Protein AF-A0A4V3XDA0-F1 (afdb_monomer_lite)

pLDDT: mean 72.18, std 19.45, range [44.44, 97.81]

Structure (mmCIF, N/CA/C/O backbone):
data_AF-A0A4V3XDA0-F1
#
_entry.id   AF-A0A4V3XDA0-F1
#
loop_
_atom_site.group_PDB
_atom_site.id
_atom_site.type_symbol
_atom_site.label_atom_id
_atom_site.label_alt_id
_atom_site.label_comp_id
_atom_site.label_asym_id
_atom_site.label_entity_id
_atom_site.label_seq_id
_atom_site.pdbx_PDB_ins_code
_atom_site.Cartn_x
_atom_site.Cartn_y
_atom_site.Cartn_z
_atom_site.occupancy
_atom_site.B_iso_or_equiv
_atom_site.auth_seq_id
_atom_site.auth_comp_id
_atom_site.auth_asym_id
_atom_site.auth_atom_id
_atom_site.pdbx_PDB_model_num
ATOM 1 N N . MET A 1 1 ? -41.843 -2.361 42.677 1.00 50.34 1 MET A N 1
ATOM 2 C CA . MET A 1 1 ? -40.698 -2.152 43.586 1.00 50.34 1 MET A CA 1
ATOM 3 C C . MET A 1 1 ? -39.629 -1.444 42.786 1.00 50.34 1 MET A C 1
ATOM 5 O O . MET A 1 1 ? -39.049 -2.044 41.894 1.00 50.34 1 MET A O 1
ATOM 9 N N . SER A 1 2 ? -39.501 -0.143 43.020 1.00 52.47 2 SER A N 1
ATOM 10 C CA . SER A 1 2 ? -38.583 0.751 42.320 1.00 52.47 2 SER A CA 1
ATOM 11 C C . SER A 1 2 ? -37.273 0.811 43.092 1.00 52.47 2 SER A C 1
ATOM 13 O O . SER A 1 2 ? -37.300 1.044 44.298 1.00 52.47 2 SER A O 1
ATOM 15 N N . ILE A 1 3 ? -36.147 0.637 42.408 1.00 50.94 3 ILE A N 1
ATOM 16 C CA . ILE A 1 3 ? -34.831 0.971 42.953 1.00 50.94 3 ILE A CA 1
ATOM 17 C C . ILE A 1 3 ? -34.120 1.804 41.894 1.00 50.94 3 ILE A C 1
ATOM 19 O O . ILE A 1 3 ? -33.643 1.292 40.886 1.00 50.94 3 ILE A O 1
ATOM 23 N N . ALA A 1 4 ? -34.162 3.116 42.102 1.00 58.50 4 ALA A N 1
ATOM 24 C CA . ALA A 1 4 ? -33.298 4.073 41.440 1.00 58.50 4 ALA A CA 1
ATOM 25 C C . ALA A 1 4 ? -31.945 4.051 42.162 1.00 58.50 4 ALA A C 1
ATOM 27 O O . ALA A 1 4 ? -31.918 4.172 43.386 1.00 58.50 4 ALA A O 1
ATOM 28 N N . LEU A 1 5 ? -30.842 3.926 41.423 1.00 62.75 5 LEU A N 1
ATOM 29 C CA . LEU A 1 5 ? -29.515 4.264 41.931 1.00 62.75 5 LEU A CA 1
ATOM 30 C C . LEU A 1 5 ? -28.839 5.198 40.925 1.00 62.75 5 LEU A C 1
ATOM 32 O O . LEU A 1 5 ? -28.224 4.781 39.949 1.00 62.75 5 LEU A O 1
ATOM 36 N N . VAL A 1 6 ? -29.063 6.486 41.168 1.00 62.94 6 VAL A N 1
ATOM 37 C CA . VAL A 1 6 ? -28.277 7.611 40.668 1.00 62.94 6 VAL A CA 1
ATOM 38 C C . VAL A 1 6 ? -27.090 7.777 41.619 1.00 62.94 6 VAL A C 1
ATOM 40 O O . VAL A 1 6 ? -27.285 7.851 42.830 1.00 62.94 6 VAL A O 1
ATOM 43 N N . GLY A 1 7 ? -25.883 7.836 41.068 1.00 57.91 7 GLY A N 1
ATOM 44 C CA . GLY A 1 7 ? -24.641 8.252 41.729 1.00 57.91 7 GLY A CA 1
ATOM 45 C C . GLY A 1 7 ? -23.655 8.582 40.605 1.00 57.91 7 GLY A C 1
ATOM 46 O O . GLY A 1 7 ? -23.290 7.676 39.868 1.00 57.91 7 GLY A O 1
ATOM 47 N N . ASP A 1 8 ? -23.480 9.833 40.179 1.00 54.34 8 ASP A N 1
ATOM 48 C CA . ASP A 1 8 ? -22.837 10.985 40.840 1.00 54.34 8 ASP A CA 1
ATOM 49 C C . ASP A 1 8 ? -21.295 10.888 40.857 1.00 54.34 8 ASP A C 1
ATOM 51 O O . ASP A 1 8 ? -20.733 9.824 41.096 1.00 54.34 8 ASP A O 1
ATOM 55 N N . GLN A 1 9 ? -20.665 12.046 40.617 1.00 51.81 9 GLN A N 1
ATOM 56 C CA . GLN A 1 9 ? -19.232 12.387 40.612 1.00 51.81 9 GLN A CA 1
ATOM 57 C C . GLN A 1 9 ? -18.385 11.855 39.439 1.00 51.81 9 GLN A C 1
ATOM 59 O O . GLN A 1 9 ? -18.132 10.667 39.325 1.00 51.81 9 GLN A O 1
ATOM 64 N N . GLN A 1 10 ? -17.918 12.657 38.465 1.00 59.66 10 GLN A N 1
ATOM 65 C CA . GLN A 1 10 ? -17.206 13.958 38.508 1.00 59.66 10 GLN A CA 1
ATOM 66 C C . GLN A 1 10 ? -16.012 14.014 39.479 1.00 59.66 10 GLN A C 1
ATOM 68 O O . GLN A 1 10 ? -16.176 14.436 40.619 1.00 59.66 10 GLN A O 1
ATOM 73 N N . ARG A 1 11 ? -14.815 13.661 38.977 1.00 55.94 11 ARG A N 1
ATOM 74 C CA . ARG A 1 11 ? -13.438 14.043 39.400 1.00 55.94 11 ARG A CA 1
ATOM 75 C C . ARG A 1 11 ? -12.486 13.070 38.674 1.00 55.94 11 ARG A C 1
ATOM 77 O O . ARG A 1 11 ? -12.803 11.894 38.657 1.00 55.94 11 ARG A O 1
ATOM 84 N N . GLU A 1 12 ? -11.395 13.380 37.980 1.00 57.53 12 GLU A N 1
ATOM 85 C CA . GLU A 1 12 ? -10.388 14.453 37.924 1.00 57.53 12 GLU A CA 1
ATOM 86 C C . GLU A 1 12 ? -9.881 14.478 36.458 1.00 57.53 12 GLU A C 1
ATOM 88 O O . GLU A 1 12 ? -9.819 13.437 35.813 1.00 57.53 12 GLU A O 1
ATOM 93 N N . LYS A 1 13 ? -9.764 15.606 35.753 1.00 56.44 13 LYS A N 1
ATOM 94 C CA . LYS A 1 13 ? -8.719 16.639 35.834 1.00 56.44 13 LYS A CA 1
ATOM 95 C C . LYS A 1 13 ? -7.271 16.122 35.725 1.00 56.44 13 LYS A C 1
ATOM 97 O O . LYS A 1 13 ? -6.720 15.607 36.683 1.00 56.44 13 LYS A O 1
ATOM 102 N N . GLU A 1 14 ? -6.689 16.481 34.577 1.00 56.56 14 GLU A N 1
ATOM 103 C CA . GLU A 1 14 ? -5.364 17.106 34.412 1.00 56.56 14 GLU A CA 1
ATOM 104 C C . GLU A 1 14 ? -4.113 16.225 34.205 1.00 56.56 14 GLU A C 1
ATOM 106 O O . GLU A 1 14 ? -3.865 15.246 34.896 1.00 56.56 14 GLU A O 1
ATOM 111 N N . ALA A 1 15 ? -3.304 16.720 33.253 1.00 57.09 15 ALA A N 1
ATOM 112 C CA . ALA A 1 15 ? -1.877 16.502 33.004 1.00 57.09 15 ALA A CA 1
ATOM 113 C C . ALA A 1 15 ? -1.431 15.210 32.290 1.00 57.09 15 ALA A C 1
ATOM 115 O O . ALA A 1 15 ? -1.131 14.198 32.914 1.00 57.09 15 ALA A O 1
ATOM 116 N N . ASN A 1 16 ? -1.225 15.309 30.971 1.00 56.56 16 ASN A N 1
ATOM 117 C CA . ASN A 1 16 ? -0.123 14.592 30.321 1.00 56.56 16 ASN A CA 1
ATOM 118 C C . ASN A 1 16 ? 0.429 15.406 29.137 1.00 56.56 16 ASN A C 1
ATOM 120 O O . ASN A 1 16 ? 0.258 15.051 27.973 1.00 56.56 16 ASN A O 1
ATOM 124 N N . GLU A 1 17 ? 1.037 16.548 29.462 1.00 49.47 17 GLU A N 1
ATOM 125 C CA . GLU A 1 17 ? 1.911 17.306 28.563 1.00 49.47 17 GLU A CA 1
ATOM 126 C C . GLU A 1 17 ? 3.314 16.699 28.688 1.00 49.47 17 GLU A C 1
ATOM 128 O O . GLU A 1 17 ? 4.065 16.992 29.617 1.00 49.47 17 GLU A O 1
ATOM 133 N N . GLY A 1 18 ? 3.610 15.746 27.805 1.00 47.97 18 GLY A N 1
ATOM 134 C CA . GLY A 1 18 ? 4.906 15.091 27.693 1.00 47.97 18 GLY A CA 1
ATOM 135 C C . GLY A 1 18 ? 5.696 15.691 26.540 1.00 47.97 18 GLY A C 1
ATOM 136 O O . GLY A 1 18 ? 5.353 15.484 25.379 1.00 47.97 18 GLY A O 1
ATOM 137 N N . GLN A 1 19 ? 6.736 16.430 26.909 1.00 49.75 19 GLN A N 1
ATOM 138 C CA . GLN A 1 19 ? 7.836 16.916 26.085 1.00 49.75 19 GLN A CA 1
ATOM 139 C C . GLN A 1 19 ? 8.356 15.856 25.101 1.00 49.75 19 GLN A C 1
ATOM 141 O O . GLN A 1 19 ? 8.595 14.715 25.490 1.00 49.75 19 GLN A O 1
ATOM 146 N N . ASN A 1 20 ? 8.604 16.266 23.858 1.00 53.09 20 ASN A N 1
ATOM 147 C CA . ASN A 1 20 ? 9.758 15.801 23.089 1.00 53.09 20 ASN A CA 1
ATOM 148 C C . ASN A 1 20 ? 10.051 16.823 21.987 1.00 53.09 20 ASN A C 1
ATOM 150 O O . ASN A 1 20 ? 9.488 16.798 20.894 1.00 53.09 20 ASN A O 1
ATOM 154 N N . GLU A 1 21 ? 10.892 17.772 22.373 1.00 56.81 21 GLU A N 1
ATOM 155 C CA . GLU A 1 21 ? 11.749 18.549 21.489 1.00 56.81 21 GLU A CA 1
ATOM 156 C C . GLU A 1 21 ? 12.830 17.606 20.923 1.00 56.81 21 GLU A C 1
ATOM 158 O O . GLU A 1 21 ? 13.062 16.542 21.498 1.00 56.81 21 GLU A O 1
ATOM 163 N N . ASP A 1 22 ? 13.499 18.032 19.850 1.00 56.53 22 ASP A N 1
ATOM 164 C CA . ASP A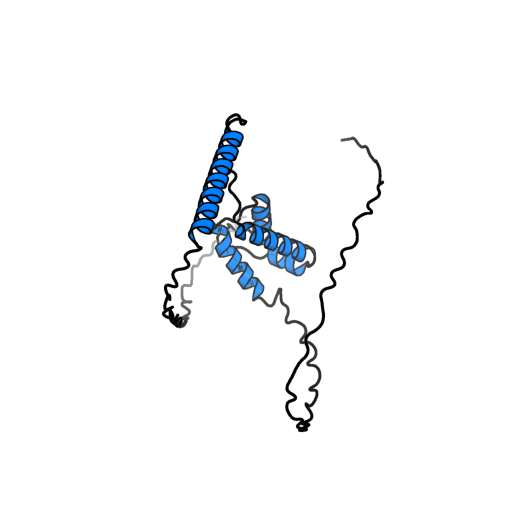 1 22 ? 14.680 17.413 19.220 1.00 56.53 22 ASP A CA 1
ATOM 165 C C . ASP A 1 22 ? 14.413 16.595 17.940 1.00 56.53 22 ASP A C 1
ATOM 167 O O . ASP A 1 22 ? 14.219 15.378 17.937 1.00 56.53 22 ASP A O 1
ATOM 171 N N . ALA A 1 23 ? 14.438 17.304 16.811 1.00 55.84 23 ALA A N 1
ATOM 172 C CA . ALA A 1 23 ? 14.861 16.746 15.535 1.00 55.84 23 ALA A CA 1
ATOM 173 C C . ALA A 1 23 ? 15.665 17.828 14.805 1.00 55.84 23 ALA A C 1
ATOM 175 O O . ALA A 1 23 ? 15.099 18.778 14.266 1.00 55.84 23 ALA A O 1
ATOM 176 N N . GLU A 1 24 ? 16.989 17.694 14.873 1.00 53.75 24 GLU A N 1
ATOM 177 C CA . GLU A 1 24 ? 17.951 18.460 14.089 1.00 53.75 24 GLU A CA 1
ATOM 178 C C . GLU A 1 24 ? 17.643 18.362 12.587 1.00 53.75 24 GLU A C 1
ATOM 180 O O . GLU A 1 24 ? 17.640 17.275 12.005 1.00 53.75 24 GLU A O 1
ATOM 185 N N . GLU A 1 25 ? 17.412 19.510 11.951 1.00 53.59 25 GLU A N 1
ATOM 186 C CA . GLU A 1 25 ? 17.468 19.657 10.498 1.00 53.59 25 GLU A CA 1
ATOM 187 C C . GLU A 1 25 ? 18.938 19.829 10.088 1.00 53.59 25 GLU A C 1
ATOM 189 O O . GLU A 1 25 ? 19.520 20.904 10.228 1.00 53.59 25 GLU A O 1
ATOM 194 N N . GLY A 1 26 ? 19.550 18.738 9.623 1.00 51.59 26 GLY A N 1
ATOM 195 C CA . GLY A 1 26 ? 20.818 18.765 8.901 1.00 51.59 26 GLY A CA 1
ATOM 196 C C . GLY A 1 26 ? 20.576 19.140 7.440 1.00 51.59 26 GLY A C 1
ATOM 197 O O . GLY A 1 26 ? 20.108 18.309 6.664 1.00 51.59 26 GLY A O 1
ATOM 198 N N . ASP A 1 27 ? 20.875 20.390 7.099 1.00 49.66 27 ASP A N 1
ATOM 199 C CA . ASP A 1 27 ? 20.930 20.926 5.737 1.00 49.66 27 ASP A CA 1
ATOM 200 C C . ASP A 1 27 ? 22.379 20.790 5.235 1.00 49.66 27 ASP A C 1
ATOM 202 O O . ASP A 1 27 ? 23.262 21.538 5.655 1.00 49.66 27 ASP A O 1
ATOM 206 N N . ASP A 1 28 ? 22.649 19.771 4.418 1.00 53.41 28 ASP A N 1
ATOM 207 C CA . ASP A 1 28 ? 23.902 19.640 3.666 1.00 53.41 28 ASP A CA 1
ATOM 208 C C . ASP A 1 28 ? 23.611 18.914 2.350 1.00 53.41 28 ASP A C 1
ATOM 210 O O . ASP A 1 28 ? 23.597 17.685 2.286 1.00 53.41 28 ASP A O 1
ATOM 214 N N . ASP A 1 29 ? 23.317 19.688 1.306 1.00 58.12 29 ASP A N 1
ATOM 215 C CA . ASP A 1 29 ? 23.449 19.216 -0.071 1.00 58.12 29 ASP A CA 1
ATOM 216 C C . ASP A 1 29 ? 24.054 20.341 -0.924 1.00 58.12 29 ASP A C 1
ATOM 218 O O . ASP A 1 29 ? 23.385 21.145 -1.580 1.00 58.12 29 ASP A O 1
ATOM 222 N N . SER A 1 30 ? 25.380 20.447 -0.807 1.00 55.38 30 SER A N 1
ATOM 223 C CA . SER A 1 30 ? 26.236 21.226 -1.698 1.00 55.38 30 SER A CA 1
ATOM 224 C C . SER A 1 30 ? 26.375 20.507 -3.042 1.00 55.38 30 SER A C 1
ATOM 226 O O . SER A 1 30 ? 27.261 19.669 -3.198 1.00 55.38 30 SER A O 1
ATOM 228 N N . GLU A 1 31 ? 25.568 20.868 -4.042 1.00 53.34 31 GLU A N 1
ATOM 229 C CA . GLU A 1 31 ? 25.839 20.471 -5.431 1.00 53.34 31 GLU A CA 1
ATOM 230 C C . GLU A 1 31 ? 26.624 21.561 -6.181 1.00 53.34 31 GLU A C 1
ATOM 232 O O . GLU A 1 31 ? 26.110 22.572 -6.669 1.00 53.34 31 GLU A O 1
ATOM 237 N N . GLU A 1 32 ? 27.930 21.309 -6.223 1.00 46.38 32 GLU A N 1
ATOM 238 C CA . GLU A 1 32 ? 28.970 21.901 -7.056 1.00 46.38 32 GLU A CA 1
ATOM 239 C C . GLU A 1 32 ? 28.630 21.719 -8.547 1.00 46.38 32 GLU A C 1
ATOM 241 O O . GLU A 1 32 ? 28.871 20.671 -9.143 1.00 46.38 32 GLU A O 1
ATOM 246 N N . ASN A 1 33 ? 28.051 22.748 -9.173 1.00 50.34 33 ASN A N 1
ATOM 247 C CA . ASN A 1 33 ? 27.866 22.766 -10.623 1.00 50.34 33 ASN A CA 1
ATOM 248 C C . ASN A 1 33 ? 29.187 23.132 -11.305 1.00 50.34 33 ASN A C 1
ATOM 250 O O . ASN A 1 33 ? 29.562 24.303 -11.389 1.00 50.34 33 ASN A O 1
ATOM 254 N N . GLY A 1 34 ? 29.881 22.090 -11.766 1.00 47.44 34 GLY A N 1
ATOM 255 C CA . GLY A 1 34 ? 31.054 22.169 -12.621 1.00 47.44 34 GLY A CA 1
ATOM 256 C C . GLY A 1 34 ? 30.744 22.865 -13.946 1.00 47.44 34 GLY A C 1
ATOM 257 O O . GLY A 1 34 ? 29.889 22.438 -14.719 1.00 47.44 34 GLY A O 1
ATOM 258 N N . ASP A 1 35 ? 31.483 23.945 -14.161 1.00 54.47 35 ASP A N 1
ATOM 259 C CA . ASP A 1 35 ? 31.664 24.697 -15.396 1.00 54.47 35 ASP A CA 1
ATOM 260 C C . ASP A 1 35 ? 32.095 23.756 -16.535 1.00 54.47 35 ASP A C 1
ATOM 262 O O . ASP A 1 35 ? 33.202 23.215 -16.526 1.00 54.47 35 ASP A O 1
ATOM 266 N N . SER A 1 36 ? 31.192 23.499 -17.484 1.00 52.84 36 SER A N 1
ATOM 267 C CA . SER A 1 36 ? 31.488 22.703 -18.676 1.00 52.84 36 SER A CA 1
ATOM 268 C C . SER A 1 36 ? 31.769 23.653 -19.834 1.00 52.84 36 SER A C 1
ATOM 270 O O . SER A 1 36 ? 30.852 24.141 -20.494 1.00 52.84 36 SER A O 1
ATOM 272 N N . ASP A 1 37 ? 33.058 23.910 -20.033 1.00 50.81 37 ASP A N 1
ATOM 273 C CA . ASP A 1 37 ? 33.658 24.663 -21.134 1.00 50.81 37 ASP A CA 1
ATOM 274 C C . ASP A 1 37 ? 33.237 24.036 -22.480 1.00 50.81 37 ASP A C 1
ATOM 276 O O . ASP A 1 37 ? 33.709 22.965 -22.877 1.00 50.81 37 ASP A O 1
ATOM 280 N N . ASN A 1 38 ? 32.251 24.652 -23.137 1.00 48.25 38 ASN A N 1
ATOM 281 C CA . ASN A 1 38 ? 31.718 24.211 -24.421 1.00 48.25 38 ASN A CA 1
ATOM 282 C C . ASN A 1 38 ? 32.658 24.688 -25.532 1.00 48.25 38 ASN A C 1
ATOM 284 O O . ASN A 1 38 ? 32.580 25.832 -25.978 1.00 48.25 38 ASN A O 1
ATOM 288 N N . SER A 1 39 ? 33.560 23.802 -25.946 1.00 50.53 39 SER A N 1
ATOM 289 C CA . SER A 1 39 ? 34.408 24.001 -27.118 1.00 50.53 39 SER A CA 1
ATOM 290 C C . SER A 1 39 ? 33.541 23.953 -28.379 1.00 50.53 39 SER A C 1
ATOM 292 O O . SER A 1 39 ? 33.018 22.902 -28.738 1.00 50.53 39 SER A O 1
ATOM 294 N N . GLU A 1 40 ? 33.361 25.111 -29.013 1.00 55.38 40 GLU A N 1
ATOM 295 C CA . GLU A 1 40 ? 32.742 25.272 -30.330 1.00 55.38 40 GLU A CA 1
ATOM 296 C C . GLU A 1 40 ? 33.687 24.690 -31.400 1.00 55.38 40 GLU A C 1
ATOM 298 O O . GLU A 1 40 ? 34.577 25.378 -31.899 1.00 55.38 40 GLU A O 1
ATOM 303 N N . GLU A 1 41 ? 33.533 23.402 -31.717 1.00 50.66 41 GLU A N 1
ATOM 304 C CA . GLU A 1 41 ? 34.061 22.817 -32.954 1.00 50.66 41 GLU A CA 1
ATOM 305 C C . GLU A 1 41 ? 32.970 22.940 -34.031 1.00 50.66 41 GLU A C 1
ATOM 307 O O . GLU A 1 41 ? 31.907 22.331 -33.941 1.00 50.66 41 GLU A O 1
ATOM 312 N N . GLU A 1 42 ? 33.210 23.822 -35.007 1.00 54.19 42 GLU A N 1
ATOM 313 C CA . GLU A 1 42 ? 32.388 23.998 -36.208 1.00 54.19 42 GLU A CA 1
ATOM 314 C C . GLU A 1 42 ? 32.470 22.728 -37.074 1.00 54.19 42 GLU A C 1
ATOM 316 O O . GLU A 1 42 ? 33.369 22.588 -37.906 1.00 54.19 42 GLU A O 1
ATOM 321 N N . ASP A 1 43 ? 31.530 21.802 -36.878 1.00 50.16 43 ASP A N 1
ATOM 322 C CA . ASP A 1 43 ? 31.334 20.643 -37.749 1.00 50.16 43 ASP A CA 1
ATOM 323 C C . ASP A 1 43 ? 30.470 21.039 -38.959 1.00 50.16 43 ASP A C 1
ATOM 325 O O . ASP A 1 43 ? 29.239 21.069 -38.924 1.00 50.16 43 ASP A O 1
ATOM 329 N N . GLU A 1 44 ? 31.143 21.307 -40.078 1.00 55.91 44 GLU A N 1
ATOM 330 C CA . GLU A 1 44 ? 30.588 21.652 -41.400 1.00 55.91 44 GLU A CA 1
ATOM 331 C C . GLU A 1 44 ? 29.759 20.512 -42.062 1.00 55.91 44 GLU A C 1
ATOM 333 O O . GLU A 1 44 ? 29.371 20.618 -43.224 1.00 55.91 44 GLU A O 1
ATOM 338 N N . ASP A 1 45 ? 29.451 19.435 -41.322 1.00 55.75 45 ASP A N 1
ATOM 339 C CA . ASP A 1 45 ? 28.652 18.270 -41.742 1.00 55.75 45 ASP A CA 1
ATOM 340 C C . ASP A 1 45 ? 27.294 18.152 -40.987 1.00 55.75 45 ASP A C 1
ATOM 342 O O . ASP A 1 45 ? 26.529 17.201 -41.193 1.00 55.75 45 ASP A O 1
ATOM 346 N N . GLU A 1 46 ? 26.954 19.102 -40.103 1.00 54.94 46 GLU A N 1
ATOM 347 C CA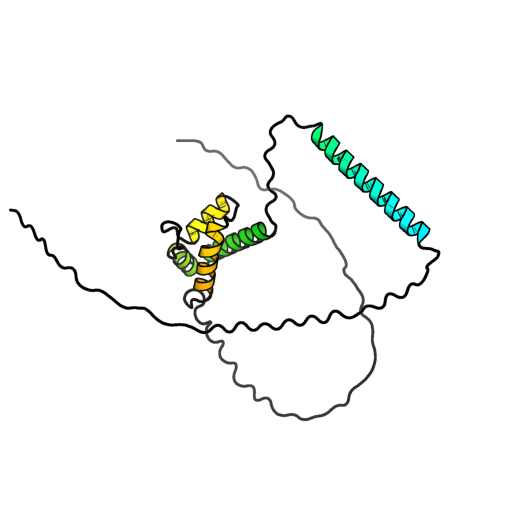 . GLU A 1 46 ? 25.749 19.050 -39.250 1.00 54.94 46 GLU A CA 1
ATOM 348 C C . GLU A 1 46 ? 24.440 19.439 -39.982 1.00 54.94 46 GLU A C 1
ATOM 350 O O . GLU A 1 46 ? 23.346 18.998 -39.602 1.00 54.94 46 GLU A O 1
ATOM 355 N N . ASP A 1 47 ? 24.545 20.168 -41.099 1.00 61.78 47 ASP A N 1
ATOM 356 C CA . ASP A 1 47 ? 23.408 20.651 -41.900 1.00 61.78 47 ASP A CA 1
ATOM 357 C C . ASP A 1 47 ? 22.509 19.512 -42.429 1.00 61.78 47 ASP A C 1
ATOM 359 O O . ASP A 1 47 ? 21.274 19.614 -42.425 1.00 61.78 47 ASP A O 1
ATOM 363 N N . ASP A 1 48 ? 23.101 18.388 -42.846 1.00 67.25 48 ASP A N 1
ATOM 364 C CA . ASP A 1 48 ? 22.346 17.235 -43.353 1.00 67.25 48 ASP A CA 1
ATOM 365 C C . ASP A 1 48 ? 21.603 16.499 -42.226 1.00 67.25 48 ASP A C 1
ATOM 367 O O . ASP A 1 48 ? 20.497 15.978 -42.419 1.00 67.25 48 ASP A O 1
ATOM 371 N N . THR A 1 49 ? 22.170 16.496 -41.020 1.00 74.81 49 THR A N 1
ATOM 372 C CA . THR A 1 49 ? 21.586 15.813 -39.861 1.00 74.81 49 THR A CA 1
ATOM 373 C C . THR A 1 49 ? 20.409 16.610 -39.300 1.00 74.81 49 THR A C 1
ATOM 375 O O . THR A 1 49 ? 19.345 16.041 -39.020 1.00 74.81 49 THR A O 1
ATOM 378 N N . GLU A 1 50 ? 20.533 17.939 -39.223 1.00 76.38 50 GLU A N 1
ATOM 379 C CA . GLU A 1 50 ? 19.442 18.813 -38.786 1.00 76.38 50 GLU A CA 1
ATOM 380 C C . GLU A 1 50 ? 18.260 18.785 -39.773 1.00 76.38 50 GLU A C 1
ATOM 382 O O . GLU A 1 50 ? 17.090 18.723 -39.366 1.00 76.38 50 GLU A O 1
ATOM 387 N N . ALA A 1 51 ? 18.538 18.745 -41.081 1.00 80.19 51 ALA A N 1
ATOM 388 C CA . ALA A 1 51 ? 17.504 18.639 -42.108 1.00 80.19 51 ALA A CA 1
ATOM 389 C C . ALA A 1 51 ? 16.675 17.347 -41.973 1.00 80.19 51 ALA A C 1
ATOM 391 O O . ALA A 1 51 ? 15.445 17.367 -42.128 1.00 80.19 51 ALA A O 1
ATOM 392 N N . ILE A 1 52 ? 17.320 16.225 -41.636 1.00 80.94 52 ILE A N 1
ATOM 393 C CA . ILE A 1 52 ? 16.640 14.947 -41.389 1.00 80.94 52 ILE A CA 1
ATOM 394 C C . ILE A 1 52 ? 15.816 15.012 -40.095 1.00 80.94 52 ILE A C 1
ATOM 396 O O . ILE A 1 52 ? 14.667 14.558 -40.089 1.00 80.94 52 ILE A O 1
ATOM 400 N N . ALA A 1 53 ? 16.343 15.622 -39.029 1.00 88.81 53 ALA A N 1
ATOM 401 C CA . ALA A 1 53 ? 15.639 15.769 -37.755 1.00 88.81 53 ALA A CA 1
ATOM 402 C C . ALA A 1 53 ? 14.356 16.609 -37.888 1.00 88.81 53 ALA A C 1
ATOM 404 O O . ALA A 1 53 ? 13.295 16.191 -37.410 1.00 88.81 53 ALA A O 1
ATOM 405 N N . ARG A 1 54 ? 14.405 17.741 -38.607 1.00 89.00 54 ARG A N 1
ATOM 406 C CA . ARG A 1 54 ? 13.212 18.565 -38.880 1.00 89.00 54 ARG A CA 1
ATOM 407 C C . ARG A 1 54 ? 12.170 17.800 -39.692 1.00 89.00 54 ARG A C 1
ATOM 409 O O . ARG A 1 54 ? 10.994 17.789 -39.334 1.00 89.00 54 ARG A O 1
ATOM 416 N N . ARG A 1 55 ? 12.604 17.084 -40.734 1.00 87.56 55 ARG A N 1
ATOM 417 C CA . ARG A 1 55 ? 11.708 16.295 -41.592 1.00 87.56 55 ARG A CA 1
ATOM 418 C C . ARG A 1 55 ? 11.026 15.154 -40.834 1.00 87.56 55 ARG A C 1
ATOM 420 O O . ARG A 1 55 ? 9.838 14.906 -41.045 1.00 87.56 55 ARG A O 1
ATOM 427 N N . LEU A 1 56 ? 11.754 14.472 -39.948 1.00 93.75 56 LEU A N 1
ATOM 428 C CA . LEU A 1 56 ? 11.196 13.409 -39.111 1.00 93.75 56 LEU A CA 1
ATOM 429 C C . LEU A 1 56 ? 10.223 13.973 -38.062 1.00 93.75 56 LEU A C 1
ATOM 431 O O . LEU A 1 56 ? 9.156 13.396 -37.837 1.00 93.75 56 LEU A O 1
ATOM 435 N N . GLY A 1 57 ? 10.556 15.127 -37.474 1.00 93.38 57 GLY A N 1
ATOM 436 C CA . GLY A 1 57 ? 9.697 15.852 -36.537 1.00 93.38 57 GLY A CA 1
ATOM 437 C C . GLY A 1 57 ? 8.358 16.265 -37.153 1.00 93.38 57 GLY A C 1
ATOM 438 O O . GLY A 1 57 ? 7.306 15.964 -36.585 1.00 93.38 57 GLY A O 1
ATOM 439 N N . ASP A 1 58 ? 8.380 16.870 -38.343 1.00 95.06 58 ASP A N 1
ATOM 440 C CA . ASP A 1 58 ? 7.170 17.274 -39.072 1.00 95.06 58 ASP A CA 1
ATOM 441 C C . ASP A 1 58 ? 6.283 16.073 -39.421 1.00 95.06 58 ASP A C 1
ATOM 443 O O . ASP A 1 58 ? 5.054 16.130 -39.297 1.00 95.06 58 ASP A O 1
ATOM 447 N N . GLN A 1 59 ? 6.898 14.956 -39.819 1.00 93.75 59 GLN A N 1
ATOM 448 C CA . GLN A 1 59 ? 6.173 13.741 -40.170 1.00 93.75 59 GLN A CA 1
ATOM 449 C C . GLN A 1 59 ? 5.465 13.118 -38.959 1.00 93.75 59 GLN A C 1
ATOM 451 O O . GLN A 1 59 ? 4.291 12.760 -39.064 1.00 93.75 59 GLN A O 1
ATOM 456 N N . LEU A 1 60 ? 6.126 13.055 -37.798 1.00 95.94 60 LEU A N 1
ATOM 457 C CA . LEU A 1 60 ? 5.514 12.598 -36.545 1.00 95.94 60 LEU A CA 1
ATOM 458 C C . LEU A 1 60 ? 4.367 13.512 -36.104 1.00 95.94 60 LEU A C 1
ATOM 460 O O . LEU A 1 60 ? 3.302 13.034 -35.706 1.00 95.94 60 LEU A O 1
ATOM 464 N N . TRP A 1 61 ? 4.550 14.829 -36.212 1.00 94.75 61 TRP A N 1
ATOM 465 C CA . TRP A 1 61 ? 3.507 15.793 -35.871 1.00 94.75 61 TRP A CA 1
ATOM 466 C C . TRP A 1 61 ? 2.271 15.649 -36.762 1.00 94.75 61 TRP A C 1
ATOM 468 O O . TRP A 1 61 ? 1.137 15.680 -36.268 1.00 94.75 61 TRP A O 1
ATOM 478 N N . ALA A 1 62 ? 2.473 15.449 -38.065 1.00 95.38 62 ALA A N 1
ATOM 479 C CA . ALA A 1 62 ? 1.392 15.193 -39.006 1.00 95.38 62 ALA A CA 1
ATOM 480 C C . ALA A 1 62 ? 0.646 13.889 -38.681 1.00 95.38 62 ALA A C 1
ATOM 482 O O . ALA A 1 62 ? -0.587 13.864 -38.734 1.00 95.38 62 ALA A O 1
ATOM 483 N N . ASP A 1 63 ? 1.361 12.828 -38.299 1.00 93.94 63 ASP A N 1
ATOM 484 C CA . ASP A 1 63 ? 0.756 11.531 -37.984 1.00 93.94 63 ASP A CA 1
ATOM 485 C C . ASP A 1 63 ? -0.041 11.565 -36.669 1.00 93.94 63 ASP A C 1
ATOM 487 O O . ASP A 1 63 ? -1.147 11.030 -36.602 1.00 93.94 63 ASP A O 1
ATOM 491 N N . ILE A 1 64 ? 0.426 12.303 -35.652 1.00 89.69 64 ILE A N 1
ATOM 492 C CA . ILE A 1 64 ? -0.330 12.544 -34.409 1.00 89.69 64 ILE A CA 1
ATOM 493 C C . ILE A 1 64 ? -1.625 13.313 -34.696 1.00 89.69 64 ILE A C 1
ATOM 495 O O . ILE A 1 64 ? -2.688 12.959 -34.174 1.00 89.69 64 ILE A O 1
ATOM 499 N N . GLN A 1 65 ? -1.565 14.361 -35.526 1.00 90.12 65 GLN A N 1
ATOM 500 C CA . GLN A 1 65 ? -2.761 15.116 -35.907 1.00 90.12 65 GLN A CA 1
ATOM 501 C C . GLN A 1 65 ? -3.731 14.257 -36.723 1.00 90.12 65 GLN A C 1
ATOM 503 O O . GLN A 1 65 ? -4.939 14.299 -36.480 1.00 90.12 65 GLN A O 1
ATOM 508 N N . ARG A 1 66 ? -3.214 13.420 -37.627 1.00 87.62 66 ARG A N 1
ATOM 509 C CA . ARG A 1 66 ? -4.009 12.467 -38.408 1.00 87.62 66 ARG A CA 1
ATOM 510 C C . ARG A 1 66 ? -4.666 11.411 -37.521 1.00 87.62 66 ARG A C 1
ATOM 512 O O . ARG A 1 66 ? -5.862 11.171 -37.667 1.00 87.62 66 ARG A O 1
ATOM 519 N N . ALA A 1 67 ? -3.938 10.829 -36.572 1.00 83.81 67 ALA A N 1
ATOM 520 C CA . ALA A 1 67 ? -4.471 9.856 -35.622 1.00 83.81 67 ALA A CA 1
ATOM 521 C C . ALA A 1 67 ? -5.547 10.479 -34.719 1.00 83.81 67 ALA A C 1
ATOM 523 O O . ALA A 1 67 ? -6.598 9.874 -34.492 1.00 83.81 67 ALA A O 1
ATOM 524 N N . ARG A 1 68 ? -5.344 11.723 -34.263 1.00 80.25 68 ARG A N 1
ATOM 525 C CA . ARG A 1 68 ? -6.354 12.476 -33.501 1.00 80.25 68 ARG A CA 1
ATOM 526 C C . ARG A 1 68 ? -7.605 12.775 -34.323 1.00 80.25 68 ARG A C 1
ATOM 528 O O . ARG A 1 68 ? -8.707 12.542 -33.832 1.00 80.25 68 ARG A O 1
ATOM 535 N N . ALA A 1 69 ? -7.454 13.233 -35.565 1.00 78.31 69 ALA A N 1
ATOM 536 C CA . ALA A 1 69 ? -8.580 13.501 -36.459 1.00 78.31 69 ALA A CA 1
ATOM 537 C C . ALA A 1 69 ? -9.349 12.216 -36.814 1.00 78.31 69 ALA A C 1
ATOM 539 O O . ALA A 1 69 ? -10.579 12.205 -36.792 1.00 78.31 69 ALA A O 1
ATOM 540 N N . SER A 1 70 ? -8.635 11.112 -37.058 1.00 72.50 70 SER A N 1
ATOM 541 C CA . SER A 1 70 ? -9.237 9.801 -37.320 1.00 72.50 70 SER A CA 1
ATOM 542 C C . SER A 1 70 ? -9.964 9.237 -36.096 1.00 72.50 70 SER A C 1
ATOM 544 O O . SER A 1 70 ? -10.985 8.573 -36.248 1.00 72.50 70 SER A O 1
ATOM 546 N N . THR A 1 71 ? -9.475 9.519 -34.885 1.00 63.75 71 THR A N 1
ATOM 547 C CA . THR A 1 71 ? -10.146 9.131 -33.632 1.00 63.75 71 THR A CA 1
ATOM 548 C C . THR A 1 71 ? -11.419 9.954 -33.401 1.00 63.75 71 THR A C 1
ATOM 550 O O . THR A 1 71 ? -12.409 9.428 -32.903 1.00 63.75 71 THR A O 1
ATOM 553 N N . ALA A 1 72 ? -11.431 11.229 -33.807 1.00 59.84 72 ALA A N 1
ATOM 554 C CA . ALA A 1 72 ? -12.575 12.125 -33.632 1.00 59.84 72 ALA A CA 1
ATOM 555 C C . ALA A 1 72 ? -13.737 11.868 -34.616 1.00 59.84 72 ALA A C 1
ATOM 557 O O . ALA A 1 72 ? -14.879 12.189 -34.300 1.00 59.84 72 ALA A O 1
ATOM 558 N N . ALA A 1 73 ? -13.475 11.287 -35.791 1.00 61.34 73 ALA A N 1
ATOM 559 C CA . ALA A 1 73 ? -14.492 11.082 -36.831 1.00 61.34 73 ALA A CA 1
ATOM 560 C C . ALA A 1 73 ? -15.358 9.816 -36.650 1.00 61.34 73 ALA A C 1
ATOM 562 O O . ALA A 1 73 ? -16.351 9.662 -37.359 1.00 61.34 73 ALA A O 1
ATOM 563 N N . SER A 1 74 ? -15.014 8.927 -35.708 1.00 54.47 74 SER A N 1
ATOM 564 C CA . SER A 1 74 ? -15.671 7.619 -35.523 1.00 54.47 74 SER A CA 1
ATOM 565 C C . SER A 1 74 ? -16.383 7.430 -34.176 1.00 54.47 74 SER A C 1
ATOM 567 O O . SER A 1 74 ? -16.709 6.297 -33.826 1.00 54.47 74 SER A O 1
ATOM 569 N N . GLN A 1 75 ? -16.669 8.495 -33.413 1.00 50.19 75 GLN A N 1
ATOM 570 C CA . GLN A 1 75 ? -17.441 8.359 -32.169 1.00 50.19 75 GLN A CA 1
ATOM 571 C C . GLN A 1 75 ? -18.676 9.272 -32.090 1.00 50.19 75 GLN A C 1
ATOM 573 O O . GLN A 1 75 ? -18.543 10.492 -32.199 1.00 50.19 75 GLN A O 1
ATOM 578 N N . PRO A 1 76 ? -19.881 8.712 -31.837 1.00 50.66 76 PRO A N 1
ATOM 579 C CA . PRO A 1 76 ? -20.985 9.482 -31.273 1.00 50.66 76 PRO A CA 1
ATOM 580 C C . PRO A 1 76 ? -20.609 9.988 -29.863 1.00 50.66 76 PRO A C 1
ATOM 582 O O . PRO A 1 76 ? -19.789 9.364 -29.183 1.00 50.66 76 PRO A O 1
ATOM 585 N N . PRO A 1 77 ? -21.167 11.130 -29.417 1.00 59.97 77 PRO A N 1
ATOM 586 C CA . PRO A 1 77 ? -20.774 11.773 -28.167 1.00 59.97 77 PRO A CA 1
ATOM 587 C C . PRO A 1 77 ? -21.161 10.903 -26.966 1.00 59.97 77 PRO A C 1
ATOM 589 O O . PRO A 1 77 ? -22.136 10.160 -27.045 1.00 59.97 77 PRO A O 1
ATOM 592 N N . LEU A 1 78 ? -20.432 11.085 -25.857 1.00 50.97 78 LEU A N 1
ATOM 593 C CA . LEU A 1 78 ? -20.461 10.355 -24.573 1.00 50.97 78 LEU A CA 1
ATOM 594 C C . LEU A 1 78 ? -19.352 9.295 -24.422 1.00 50.97 78 LEU A C 1
ATOM 596 O O . LEU A 1 78 ? -19.632 8.125 -24.178 1.00 50.97 78 LEU A O 1
ATOM 600 N N . ILE A 1 79 ? -18.080 9.706 -24.485 1.00 48.66 79 ILE A N 1
ATOM 601 C CA . ILE A 1 79 ? -16.990 8.908 -23.901 1.00 48.66 79 ILE A CA 1
ATOM 602 C C . ILE A 1 79 ? -16.562 9.489 -22.546 1.00 48.66 79 ILE A C 1
ATOM 604 O O . ILE A 1 79 ? -16.260 10.684 -22.464 1.00 48.66 79 ILE A O 1
ATOM 608 N N . PRO A 1 80 ? -16.538 8.664 -21.482 1.00 52.94 80 PRO A N 1
ATOM 609 C CA . PRO A 1 80 ? -16.054 9.062 -20.171 1.00 52.94 80 PRO A CA 1
ATOM 610 C C . PRO A 1 80 ? -14.570 9.415 -20.266 1.00 52.94 80 PRO A C 1
ATOM 612 O O . PRO A 1 80 ? -13.790 8.733 -20.930 1.00 52.94 80 PRO A O 1
ATOM 615 N N . VAL A 1 81 ? -14.184 10.495 -19.590 1.00 57.19 81 VAL A N 1
ATOM 616 C CA . VAL A 1 81 ? -12.786 10.883 -19.397 1.00 57.19 81 VAL A CA 1
ATOM 617 C C . VAL A 1 81 ? -12.048 9.683 -18.806 1.00 57.19 81 VAL A C 1
ATOM 619 O O . VAL A 1 81 ? -12.222 9.35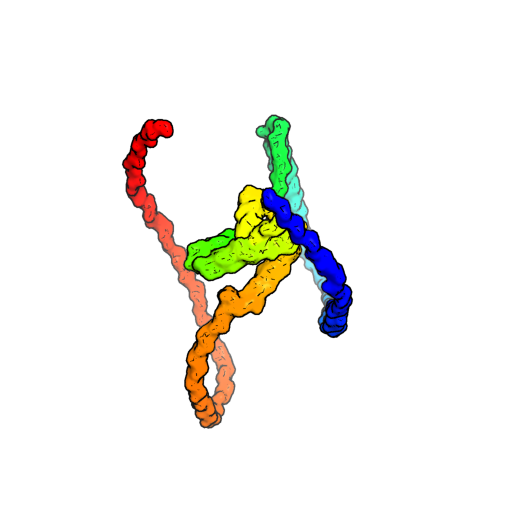9 -17.633 1.00 57.19 81 VAL A O 1
ATOM 622 N N . VAL A 1 82 ? -11.238 9.006 -19.621 1.00 58.31 82 VAL A N 1
ATOM 623 C CA . VAL A 1 82 ? -10.302 7.977 -19.161 1.00 58.31 82 VAL A CA 1
ATOM 624 C C . VAL A 1 82 ? -9.225 8.698 -18.362 1.00 58.31 82 VAL A C 1
ATOM 626 O O . VAL A 1 82 ? -8.218 9.168 -18.894 1.00 58.31 82 VAL A O 1
ATOM 629 N N . VAL A 1 83 ? -9.493 8.865 -17.068 1.00 63.62 83 VAL A N 1
ATOM 630 C CA . VAL A 1 83 ? -8.510 9.320 -16.094 1.00 63.62 83 VAL A CA 1
ATOM 631 C C . VAL A 1 83 ? -7.426 8.254 -16.085 1.00 63.62 83 VAL A C 1
ATOM 633 O O . VAL A 1 83 ? -7.624 7.151 -15.579 1.00 63.62 83 VAL A O 1
ATOM 636 N N . ARG A 1 84 ? -6.296 8.552 -16.729 1.00 67.25 84 ARG A N 1
ATOM 637 C CA . ARG A 1 84 ? -5.133 7.669 -16.711 1.00 67.25 84 ARG A CA 1
ATOM 638 C C . ARG A 1 84 ? -4.697 7.551 -15.259 1.00 67.25 84 ARG A C 1
ATOM 640 O O . ARG A 1 84 ? -4.293 8.549 -14.659 1.00 67.25 84 ARG A O 1
ATOM 647 N N . LYS A 1 85 ? -4.832 6.351 -14.696 1.00 71.00 85 LYS A N 1
ATOM 648 C CA . LYS A 1 85 ? -4.308 6.036 -13.369 1.00 71.00 85 LYS A CA 1
ATOM 649 C C . LYS A 1 85 ? -2.835 6.399 -13.356 1.00 71.00 85 LYS A C 1
ATOM 651 O O . LYS A 1 85 ? -2.107 6.142 -14.318 1.00 71.00 85 LYS A O 1
ATOM 656 N N . SER A 1 86 ? -2.408 7.071 -12.299 1.00 82.06 86 SER A N 1
ATOM 657 C CA . SER A 1 86 ? -0.993 7.391 -12.175 1.00 82.06 86 SER A CA 1
ATOM 658 C C . SER A 1 86 ? -0.219 6.084 -11.981 1.00 82.06 86 SER A C 1
ATOM 660 O O . SER A 1 86 ? -0.650 5.233 -11.211 1.00 82.06 86 SER A O 1
ATOM 662 N N . SER A 1 87 ? 0.924 5.908 -12.647 1.00 85.56 87 SER A N 1
ATOM 663 C CA . SER A 1 87 ? 1.740 4.685 -12.500 1.00 85.56 87 SER A CA 1
ATOM 664 C C . SER A 1 87 ? 2.055 4.361 -11.025 1.00 85.56 87 SER A C 1
ATOM 666 O O . SER A 1 87 ? 2.072 3.203 -10.616 1.00 85.56 87 SER A O 1
ATOM 668 N N . LYS A 1 88 ? 2.201 5.398 -10.189 1.00 88.31 88 LYS A N 1
ATOM 669 C CA . LYS A 1 88 ? 2.393 5.272 -8.735 1.00 88.31 88 LYS A CA 1
ATOM 670 C C . LYS A 1 88 ? 1.183 4.661 -8.017 1.00 88.31 88 LYS A C 1
ATOM 672 O O . LYS A 1 88 ? 1.355 3.897 -7.074 1.00 88.31 88 LYS A O 1
ATOM 677 N N . GLU A 1 89 ? -0.029 5.004 -8.442 1.00 91.81 89 GLU A N 1
ATOM 678 C CA . GLU A 1 89 ? -1.270 4.455 -7.888 1.00 91.81 89 GLU A CA 1
ATOM 679 C C . GLU A 1 89 ? -1.427 2.977 -8.243 1.00 91.81 89 GLU A C 1
ATOM 681 O O . GLU A 1 89 ? -1.775 2.179 -7.379 1.00 91.81 89 GLU A O 1
ATOM 686 N N . GLU A 1 90 ? -1.079 2.592 -9.470 1.00 93.06 90 GLU A N 1
ATOM 687 C CA . GLU A 1 90 ? -1.081 1.188 -9.882 1.00 93.06 90 GLU A CA 1
ATOM 688 C C . GLU A 1 90 ? -0.104 0.347 -9.046 1.00 93.06 90 GLU A C 1
ATOM 690 O O . GLU A 1 90 ? -0.478 -0.710 -8.535 1.00 93.06 90 GLU A O 1
ATOM 695 N N . ALA A 1 91 ? 1.112 0.852 -8.808 1.00 93.69 91 ALA A N 1
ATOM 696 C CA . ALA A 1 91 ? 2.086 0.197 -7.934 1.00 93.69 91 ALA A CA 1
ATOM 697 C C . ALA A 1 91 ? 1.584 0.062 -6.481 1.00 93.69 91 ALA A C 1
ATOM 699 O O . ALA A 1 91 ? 1.798 -0.966 -5.830 1.00 93.69 91 ALA A O 1
ATOM 700 N N . ALA A 1 92 ? 0.878 1.076 -5.969 1.00 94.44 92 ALA A N 1
ATOM 701 C CA . ALA A 1 92 ? 0.276 1.027 -4.639 1.00 94.44 92 ALA A CA 1
ATOM 702 C C . ALA A 1 92 ? -0.835 -0.033 -4.559 1.00 94.44 92 ALA A C 1
ATOM 704 O O . ALA A 1 92 ? -0.842 -0.841 -3.631 1.00 94.44 92 ALA A O 1
ATOM 705 N N . LEU A 1 93 ? -1.728 -0.083 -5.551 1.00 95.94 93 LEU A N 1
ATOM 706 C CA . LEU A 1 93 ? -2.795 -1.085 -5.633 1.00 95.94 93 LEU A CA 1
ATOM 707 C C . LEU A 1 93 ? -2.227 -2.504 -5.752 1.00 95.94 93 LEU A C 1
ATOM 709 O O . LEU A 1 93 ? -2.707 -3.413 -5.075 1.00 95.94 93 LEU A O 1
ATOM 713 N N . ALA A 1 94 ? -1.177 -2.696 -6.554 1.00 96.56 94 ALA A N 1
ATOM 714 C CA . ALA A 1 94 ? -0.468 -3.970 -6.644 1.00 96.56 94 ALA A CA 1
ATOM 715 C C . ALA A 1 94 ? 0.094 -4.395 -5.277 1.00 96.56 94 ALA A C 1
ATOM 717 O O . ALA A 1 94 ? -0.106 -5.530 -4.850 1.00 96.56 94 ALA A O 1
ATOM 718 N N . THR A 1 95 ? 0.709 -3.463 -4.544 1.00 95.62 95 THR A N 1
ATOM 719 C CA . THR A 1 95 ? 1.224 -3.722 -3.191 1.00 95.62 95 THR A CA 1
ATOM 720 C C . THR A 1 95 ? 0.102 -4.116 -2.225 1.00 95.62 95 THR A C 1
ATOM 722 O O . THR A 1 95 ? 0.240 -5.100 -1.502 1.00 95.62 95 THR A O 1
ATOM 725 N N . MET A 1 96 ? -1.036 -3.411 -2.240 1.00 96.31 96 MET A N 1
ATOM 726 C CA . MET A 1 96 ? -2.199 -3.741 -1.399 1.00 96.31 96 MET A CA 1
ATOM 727 C C . MET A 1 96 ? -2.735 -5.152 -1.686 1.00 96.31 96 MET A C 1
ATOM 729 O O . MET A 1 96 ? -3.013 -5.899 -0.747 1.00 96.31 96 MET A O 1
ATOM 733 N N . LYS A 1 97 ? -2.812 -5.556 -2.964 1.00 97.06 97 LYS A N 1
ATOM 734 C CA . LYS A 1 97 ? -3.201 -6.923 -3.364 1.00 97.06 97 LYS A CA 1
ATOM 735 C C . LYS A 1 97 ? -2.231 -7.974 -2.824 1.00 97.06 97 LYS A C 1
ATOM 737 O O . LYS A 1 97 ? -2.670 -9.003 -2.306 1.00 97.06 97 LYS A O 1
ATOM 742 N N . THR A 1 98 ? -0.927 -7.712 -2.895 1.00 97.19 98 THR A N 1
ATOM 743 C CA . THR A 1 98 ? 0.101 -8.601 -2.334 1.00 97.19 98 THR A CA 1
ATOM 744 C C . THR A 1 98 ? -0.048 -8.739 -0.820 1.00 97.19 98 THR A C 1
ATOM 746 O O . THR A 1 98 ? -0.012 -9.855 -0.306 1.00 97.19 98 THR A O 1
ATOM 749 N N . VAL A 1 99 ? -0.285 -7.636 -0.101 1.00 95.31 99 VAL A N 1
ATOM 750 C CA . VAL A 1 99 ? -0.495 -7.670 1.356 1.00 95.31 99 VAL A CA 1
ATOM 751 C C . VAL A 1 99 ? -1.742 -8.477 1.725 1.00 95.31 99 VAL A C 1
ATOM 753 O O . VAL A 1 99 ? -1.670 -9.294 2.639 1.00 95.31 99 VAL A O 1
ATOM 756 N N . LEU A 1 100 ? -2.861 -8.321 1.006 1.00 96.12 100 LEU A N 1
ATOM 757 C CA . LEU A 1 100 ? -4.064 -9.135 1.241 1.00 96.12 100 LEU A CA 1
ATOM 758 C C . LEU A 1 100 ? -3.829 -10.622 0.949 1.00 96.12 100 LEU A C 1
ATOM 760 O O . LEU A 1 100 ? -4.282 -11.475 1.709 1.00 96.12 100 LEU A O 1
ATOM 764 N N . SER A 1 101 ? -3.081 -10.935 -0.110 1.00 97.31 101 SER A N 1
ATOM 765 C CA . SER A 1 101 ? -2.715 -12.318 -0.446 1.00 97.31 101 SER A CA 1
ATOM 766 C C . SER A 1 101 ? -1.855 -12.954 0.653 1.00 97.31 101 SER A C 1
ATOM 768 O O . SER A 1 101 ? -2.063 -14.109 1.026 1.00 97.31 101 SER A O 1
ATOM 770 N N . TYR A 1 102 ? -0.922 -12.185 1.224 1.00 94.56 102 TYR A N 1
ATOM 771 C CA . TYR A 1 102 ? -0.110 -12.629 2.356 1.00 94.56 102 TYR A CA 1
ATOM 772 C C . TYR A 1 102 ? -0.951 -12.803 3.627 1.00 94.56 102 TYR A C 1
ATOM 774 O O . TYR A 1 102 ? -0.844 -13.822 4.303 1.00 94.56 102 TYR A O 1
ATOM 782 N N . ALA A 1 103 ? -1.851 -11.860 3.914 1.00 95.62 103 ALA A N 1
ATOM 783 C CA . ALA A 1 103 ? -2.770 -11.954 5.045 1.00 95.62 103 ALA A CA 1
ATOM 784 C C . ALA A 1 103 ? -3.686 -13.185 4.951 1.00 95.62 103 ALA A C 1
ATOM 786 O O . ALA A 1 103 ? -3.961 -13.813 5.963 1.00 95.62 103 ALA A O 1
ATOM 787 N N . ALA A 1 104 ? -4.116 -13.581 3.751 1.00 96.12 104 ALA A N 1
ATOM 788 C CA . ALA A 1 104 ? -4.889 -14.810 3.562 1.00 96.12 104 ALA A CA 1
ATOM 789 C C . ALA A 1 104 ? -4.090 -16.086 3.897 1.00 96.12 104 ALA A C 1
ATOM 791 O O . ALA A 1 104 ? -4.681 -17.108 4.239 1.00 96.12 104 ALA A O 1
ATOM 792 N N . SER A 1 105 ? -2.758 -16.026 3.806 1.00 96.94 105 SER A N 1
ATOM 793 C CA . SER A 1 105 ? -1.863 -17.148 4.113 1.00 96.94 105 SER A CA 1
ATOM 794 C C . SER A 1 105 ? -1.486 -17.219 5.598 1.00 96.94 105 SER A C 1
ATOM 796 O O . SER A 1 105 ? -1.202 -18.305 6.100 1.00 96.94 105 SER A O 1
ATOM 798 N N . ASP A 1 106 ? -1.490 -16.083 6.302 1.00 95.06 106 ASP A N 1
ATOM 799 C CA . ASP A 1 106 ? -1.121 -15.980 7.716 1.00 95.06 106 ASP A CA 1
ATOM 800 C C . ASP A 1 106 ? -2.292 -15.450 8.576 1.00 95.06 106 ASP A C 1
ATOM 802 O O . ASP A 1 106 ? -2.580 -14.244 8.574 1.00 95.06 106 ASP A O 1
ATOM 806 N N . PRO A 1 107 ? -2.944 -16.320 9.377 1.00 95.06 107 PRO A N 1
ATOM 807 C CA . PRO A 1 107 ? -4.052 -15.932 10.249 1.00 95.06 107 PRO A CA 1
ATOM 808 C C . PRO A 1 107 ? -3.713 -14.816 11.245 1.00 95.06 107 PRO A C 1
ATOM 810 O O . PRO A 1 107 ? -4.595 -14.035 11.612 1.00 95.06 107 PRO A O 1
ATOM 813 N N . LEU A 1 108 ? -2.456 -14.719 11.693 1.00 93.44 108 LEU A N 1
ATOM 814 C CA . LEU A 1 108 ? -2.028 -13.686 12.635 1.00 93.44 108 LEU A CA 1
ATOM 815 C C . LEU A 1 108 ? -2.026 -12.311 11.964 1.00 93.44 108 LEU A C 1
ATOM 817 O O . LEU A 1 108 ? -2.533 -11.338 12.533 1.00 93.44 108 LEU A O 1
ATOM 821 N N . VAL A 1 109 ? -1.505 -12.237 10.737 1.00 95.06 109 VAL A N 1
ATOM 822 C CA . VAL A 1 109 ? -1.525 -11.014 9.925 1.00 95.06 109 VAL A CA 1
ATOM 823 C C . VAL A 1 109 ? -2.969 -10.607 9.652 1.00 95.06 109 VAL A C 1
ATOM 825 O O . VAL A 1 109 ? -3.323 -9.450 9.881 1.00 95.06 109 VAL A O 1
ATOM 828 N N . TYR A 1 110 ? -3.820 -11.556 9.248 1.00 96.75 110 TYR A N 1
ATOM 829 C CA . TYR A 1 110 ? -5.239 -11.299 9.004 1.00 96.75 110 TYR A CA 1
ATOM 830 C C . TYR A 1 110 ? -5.936 -10.706 10.234 1.00 96.75 110 TYR A C 1
ATOM 832 O O . TYR A 1 110 ? -6.521 -9.628 10.148 1.00 96.75 110 TYR A O 1
ATOM 840 N N . SER A 1 111 ? -5.811 -11.363 11.395 1.00 97.25 111 SER A N 1
ATOM 841 C CA . SER A 1 111 ? -6.425 -10.912 12.651 1.00 97.25 111 SER A CA 1
ATOM 842 C C . SER A 1 111 ? -5.910 -9.542 13.096 1.00 97.25 111 SER A C 1
ATOM 844 O O . SER A 1 111 ? -6.655 -8.749 13.677 1.00 97.25 111 SER A O 1
ATOM 846 N N . THR A 1 112 ? -4.630 -9.257 12.849 1.00 96.31 112 THR A N 1
ATOM 847 C CA . THR A 1 112 ? -4.019 -7.968 13.188 1.00 96.31 112 THR A CA 1
ATOM 848 C C . THR A 1 112 ? -4.572 -6.863 12.292 1.00 96.31 112 THR A C 1
ATOM 850 O O . THR A 1 112 ? -5.020 -5.833 12.796 1.00 96.31 112 THR A O 1
ATOM 853 N N . LEU A 1 113 ? -4.616 -7.073 10.973 1.00 96.50 113 LEU A N 1
ATOM 854 C CA . LEU A 1 113 ? -5.146 -6.092 10.020 1.00 96.50 113 LEU A CA 1
ATOM 855 C C . LEU A 1 113 ? -6.653 -5.857 10.198 1.00 96.50 113 LEU A C 1
ATOM 857 O O . LEU A 1 113 ? -7.102 -4.717 10.071 1.00 96.50 113 LEU A O 1
ATOM 861 N N . SER A 1 114 ? -7.420 -6.897 10.540 1.00 97.56 114 SER A N 1
ATOM 862 C CA . SER A 1 114 ? -8.861 -6.791 10.803 1.00 97.56 114 SER A CA 1
ATOM 863 C C . SER A 1 114 ? -9.190 -6.125 12.141 1.00 97.56 114 SER A C 1
ATOM 865 O O . SER A 1 114 ? -10.302 -5.653 12.323 1.00 97.56 114 SER A O 1
ATOM 867 N N . SER A 1 115 ? -8.253 -6.092 13.091 1.00 97.38 115 SER A N 1
ATOM 868 C CA . SER A 1 115 ? -8.455 -5.445 14.399 1.00 97.38 115 SER A CA 1
ATOM 869 C C . SER A 1 115 ? -7.838 -4.046 14.468 1.00 97.38 115 SER A C 1
ATOM 871 O O . SER A 1 115 ? -8.129 -3.279 15.386 1.00 97.38 115 SER A O 1
ATOM 873 N N . THR A 1 116 ? -6.968 -3.696 13.516 1.00 97.25 116 THR A N 1
ATOM 874 C CA . THR A 1 116 ? -6.286 -2.401 13.501 1.00 97.25 116 THR A CA 1
ATOM 875 C C . THR A 1 116 ? -7.172 -1.339 12.863 1.00 97.25 116 THR A C 1
ATOM 877 O O . THR A 1 116 ? -7.512 -1.417 11.683 1.00 97.25 116 THR A O 1
ATOM 880 N N . LEU A 1 117 ? -7.509 -0.316 13.647 1.00 97.81 117 LEU A N 1
ATOM 881 C CA . LEU A 1 117 ? -8.360 0.796 13.230 1.00 97.81 117 LEU A CA 1
ATOM 882 C C . LEU A 1 117 ? -7.547 1.908 12.564 1.00 97.81 117 LEU A C 1
ATOM 884 O O . LEU A 1 117 ? -6.461 2.260 13.033 1.00 97.81 117 LEU A O 1
ATOM 888 N N . VAL A 1 118 ? -8.103 2.508 11.508 1.00 96.94 118 VAL A N 1
ATOM 889 C CA . VAL A 1 118 ? -7.495 3.664 10.835 1.00 96.94 118 VAL A CA 1
ATOM 890 C C . VAL A 1 118 ? -8.064 4.969 11.415 1.00 96.94 118 VAL A C 1
ATOM 892 O O . VAL A 1 118 ? -9.278 5.198 11.341 1.00 96.94 118 VAL A O 1
ATOM 895 N N . PRO A 1 119 ? -7.225 5.861 11.978 1.00 96.44 119 PRO A N 1
ATOM 896 C CA . PRO A 1 119 ? -7.682 7.148 12.497 1.00 96.44 119 PRO A CA 1
ATOM 897 C C . PRO A 1 119 ? -8.376 7.986 11.414 1.00 96.44 119 PRO A C 1
ATOM 899 O O . PRO A 1 119 ? -7.890 8.086 10.291 1.00 96.44 119 PRO A O 1
ATOM 902 N N . GLY A 1 120 ? -9.507 8.607 11.756 1.00 94.19 120 GLY A N 1
ATOM 903 C CA . GLY A 1 120 ? -10.250 9.494 10.849 1.00 94.19 120 GLY A CA 1
ATOM 904 C C . GLY A 1 120 ? -11.276 8.812 9.935 1.00 94.19 120 GLY A C 1
ATOM 905 O O . GLY A 1 120 ? -12.021 9.516 9.261 1.00 94.19 120 GLY A O 1
ATOM 906 N N . PHE A 1 121 ? -11.387 7.476 9.950 1.00 93.81 121 PHE A N 1
ATOM 907 C CA . PHE A 1 121 ? -12.284 6.712 9.061 1.00 93.81 121 PHE A CA 1
ATOM 908 C C . PHE A 1 121 ? -13.449 6.020 9.784 1.00 93.81 121 PHE A C 1
ATOM 910 O O . PHE A 1 121 ? -13.857 4.921 9.417 1.00 93.81 121 PHE A O 1
ATOM 917 N N . GLY A 1 122 ? -13.992 6.645 10.833 1.00 93.12 122 GLY A N 1
ATOM 918 C CA . GLY A 1 122 ? -15.220 6.168 11.488 1.00 93.12 122 GLY A CA 1
ATOM 919 C C . GLY A 1 122 ? -15.120 4.771 12.111 1.00 93.12 122 GLY A C 1
ATOM 920 O O . GLY A 1 122 ? -16.131 4.090 12.224 1.00 93.12 122 GLY A O 1
ATOM 921 N N . GLY A 1 123 ? -13.913 4.335 12.487 1.00 94.88 123 GLY A N 1
ATOM 922 C CA . GLY A 1 123 ? -13.679 2.989 13.017 1.00 94.88 123 GLY A CA 1
ATOM 923 C C . GLY A 1 123 ? -13.509 1.907 11.948 1.00 94.88 123 GLY A C 1
ATOM 924 O O . GLY A 1 123 ? -13.538 0.733 12.291 1.00 94.88 123 GLY A O 1
ATOM 925 N N . SER A 1 124 ? -13.306 2.280 10.681 1.00 97.44 124 SER A N 1
ATOM 926 C CA . SER A 1 124 ? -12.954 1.314 9.636 1.00 97.44 124 SER A CA 1
ATOM 927 C C . SER A 1 124 ? -11.591 0.687 9.925 1.00 97.44 124 SER A C 1
ATOM 929 O O . SER A 1 124 ? -10.636 1.362 10.338 1.00 97.44 124 SER A O 1
ATOM 931 N N . THR A 1 125 ? -11.501 -0.610 9.682 1.00 97.69 125 THR A N 1
ATOM 932 C CA . THR A 1 125 ? -10.270 -1.382 9.850 1.00 97.69 125 THR A CA 1
ATOM 933 C C . THR A 1 125 ? -9.368 -1.241 8.620 1.00 97.69 125 THR A C 1
ATOM 935 O O . THR A 1 125 ? -9.813 -0.840 7.539 1.00 97.69 125 THR A O 1
ATOM 938 N N . VAL A 1 126 ? -8.076 -1.561 8.754 1.00 97.12 126 VAL A N 1
ATOM 939 C CA . VAL A 1 126 ? -7.127 -1.518 7.620 1.00 97.12 126 VAL A CA 1
ATOM 940 C C . VAL A 1 126 ? -7.580 -2.447 6.488 1.00 97.12 126 VAL A C 1
ATOM 942 O O . VAL A 1 126 ? -7.496 -2.078 5.317 1.00 97.12 126 VAL A O 1
ATOM 945 N N . LEU A 1 127 ? -8.097 -3.628 6.836 1.00 97.31 127 LEU A N 1
ATOM 946 C CA . LEU A 1 127 ? -8.529 -4.639 5.872 1.00 97.31 127 LEU A CA 1
ATOM 947 C C . LEU A 1 127 ? -9.771 -4.203 5.073 1.00 97.31 127 LEU A C 1
ATOM 949 O O . LEU A 1 127 ? -9.812 -4.373 3.852 1.00 97.31 127 LEU A O 1
ATOM 953 N N . GLU A 1 128 ? -10.748 -3.576 5.733 1.00 97.44 128 GLU A N 1
ATOM 954 C CA . GLU A 1 128 ? -11.916 -2.981 5.065 1.00 97.44 128 GLU A CA 1
ATOM 955 C C . GLU A 1 128 ? -11.506 -1.833 4.140 1.00 97.44 128 GLU A C 1
ATOM 957 O O . GLU A 1 128 ? -11.989 -1.743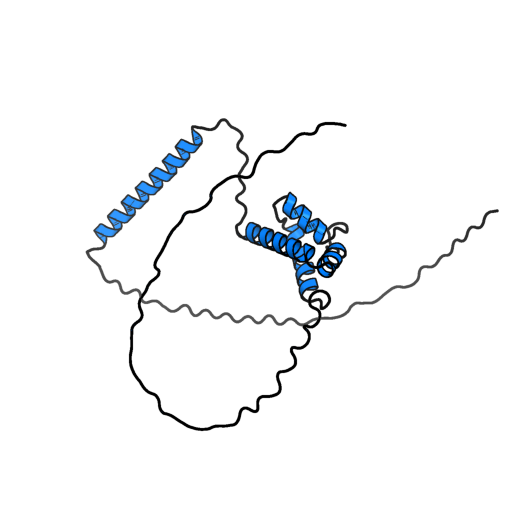 3.012 1.00 97.44 128 GLU A O 1
ATOM 962 N N . MET A 1 129 ? -10.570 -0.983 4.578 1.00 97.19 129 MET A N 1
ATOM 963 C CA . MET A 1 129 ? -10.062 0.118 3.757 1.00 97.19 129 MET A CA 1
ATOM 964 C C . MET A 1 129 ? -9.330 -0.383 2.511 1.00 97.19 129 MET A C 1
ATOM 966 O O . MET A 1 129 ? -9.543 0.163 1.433 1.00 97.19 129 MET A O 1
ATOM 970 N N . PHE A 1 130 ? -8.501 -1.423 2.627 1.00 96.88 130 PHE A N 1
ATOM 971 C CA . PHE A 1 130 ? -7.861 -2.045 1.466 1.00 96.88 130 PHE A CA 1
ATOM 972 C C . PHE A 1 130 ? -8.890 -2.628 0.498 1.00 96.88 130 PHE A C 1
ATOM 974 O O . PHE A 1 130 ? -8.797 -2.370 -0.698 1.00 96.88 130 PHE A O 1
ATOM 981 N N . SER A 1 131 ? -9.887 -3.356 1.007 1.00 96.69 131 SER A N 1
ATOM 982 C CA . SER A 1 131 ? -10.945 -3.946 0.175 1.00 96.69 131 SER A CA 1
ATOM 983 C C . SER A 1 131 ? -11.718 -2.862 -0.580 1.00 96.69 131 SER A C 1
ATOM 985 O O . SER A 1 131 ? -11.824 -2.918 -1.801 1.00 96.69 131 SER A O 1
ATOM 987 N N . LYS A 1 132 ? -12.122 -1.796 0.121 1.00 96.06 132 LYS A N 1
ATOM 988 C CA . LYS A 1 132 ? -12.806 -0.642 -0.473 1.00 96.06 132 LYS A CA 1
ATOM 989 C C . LYS A 1 132 ? -11.963 0.071 -1.534 1.00 96.06 132 LYS A C 1
ATOM 991 O O . LYS A 1 132 ? -12.465 0.399 -2.600 1.00 96.06 132 LYS A O 1
ATOM 996 N N . ILE A 1 133 ? -10.677 0.307 -1.265 1.00 96.25 133 ILE A N 1
ATOM 997 C CA . ILE A 1 133 ? -9.765 0.952 -2.225 1.00 96.25 133 ILE A CA 1
ATOM 998 C C . ILE A 1 133 ? -9.581 0.091 -3.483 1.00 96.25 133 ILE A C 1
ATOM 1000 O O . ILE A 1 133 ? -9.413 0.638 -4.571 1.00 96.25 133 ILE A O 1
ATOM 1004 N N . LEU A 1 134 ? -9.607 -1.238 -3.350 1.00 95.94 134 LEU A N 1
ATOM 1005 C CA . LEU A 1 134 ? -9.507 -2.160 -4.481 1.00 95.94 134 LEU A CA 1
ATOM 1006 C C . LEU A 1 134 ? -10.805 -2.248 -5.288 1.00 95.94 134 LEU A C 1
ATOM 1008 O O . LEU A 1 134 ? -10.726 -2.361 -6.508 1.00 95.94 134 LEU A O 1
ATOM 1012 N N . GLU A 1 135 ? -11.965 -2.166 -4.636 1.00 96.81 135 GLU A N 1
ATOM 1013 C CA . GLU A 1 135 ? -13.272 -2.056 -5.301 1.00 96.81 135 GLU A CA 1
ATOM 1014 C C . GLU A 1 135 ? -13.393 -0.743 -6.085 1.00 96.81 135 GLU A C 1
ATOM 1016 O O . GLU A 1 135 ? -13.817 -0.746 -7.240 1.00 96.81 135 GLU A O 1
ATOM 1021 N N . ASP A 1 136 ? -12.956 0.366 -5.481 1.00 94.75 136 ASP A N 1
ATOM 1022 C CA . ASP A 1 136 ? -12.938 1.692 -6.110 1.00 94.75 136 ASP A CA 1
ATOM 1023 C C . ASP A 1 136 ? -11.789 1.852 -7.128 1.00 94.75 136 ASP A C 1
ATOM 1025 O O . ASP A 1 136 ? -11.778 2.805 -7.913 1.00 94.75 136 ASP A O 1
ATOM 1029 N N . ASP A 1 137 ? -10.806 0.943 -7.097 1.00 94.25 137 ASP A N 1
ATOM 1030 C CA . ASP A 1 137 ? -9.597 0.919 -7.933 1.00 94.25 137 ASP A CA 1
ATOM 1031 C C . ASP A 1 137 ? -8.845 2.269 -7.933 1.00 94.25 137 ASP A C 1
ATOM 1033 O O . ASP A 1 137 ? -8.259 2.701 -8.935 1.00 94.25 137 ASP A O 1
ATOM 1037 N N . ARG A 1 138 ? -8.924 2.975 -6.791 1.00 94.38 138 ARG A N 1
ATOM 1038 C CA . ARG A 1 138 ? -8.423 4.340 -6.616 1.00 94.38 138 ARG A CA 1
ATOM 1039 C C . ARG A 1 138 ? -7.992 4.631 -5.182 1.00 94.38 138 ARG A C 1
ATOM 1041 O O . ARG A 1 138 ? -8.753 4.454 -4.232 1.00 94.38 138 ARG A O 1
ATOM 1048 N N . VAL A 1 139 ? -6.804 5.212 -5.017 1.00 93.75 139 VAL A N 1
ATOM 1049 C CA . VAL A 1 139 ? -6.273 5.603 -3.701 1.00 93.75 139 VAL A CA 1
ATOM 1050 C C . VAL A 1 139 ? -6.582 7.076 -3.424 1.00 93.75 139 VAL A C 1
ATOM 1052 O O . VAL A 1 139 ? -5.986 7.991 -3.998 1.00 93.75 139 VAL A O 1
ATOM 1055 N N . THR A 1 140 ? -7.517 7.348 -2.510 1.00 93.38 140 THR A N 1
ATOM 1056 C CA . THR A 1 140 ? -7.839 8.732 -2.130 1.00 93.38 140 THR A CA 1
ATOM 1057 C C . THR A 1 140 ? -6.736 9.341 -1.258 1.00 93.38 140 THR A C 1
ATOM 1059 O O . THR A 1 140 ? -6.204 8.703 -0.349 1.00 93.38 140 THR A O 1
ATOM 1062 N N . ARG A 1 141 ? -6.404 10.620 -1.489 1.00 93.12 141 ARG A N 1
ATOM 1063 C CA . ARG A 1 141 ? -5.369 11.331 -0.709 1.00 93.12 141 ARG A CA 1
ATOM 1064 C C . ARG A 1 141 ? -5.690 11.404 0.784 1.00 93.12 141 ARG A C 1
ATOM 1066 O O . ARG A 1 141 ? -4.777 11.376 1.600 1.00 93.12 141 ARG A O 1
ATOM 1073 N N . GLN A 1 142 ? -6.977 11.484 1.123 1.00 94.56 142 GLN A N 1
ATOM 1074 C CA . GLN A 1 142 ? -7.430 11.505 2.512 1.00 94.56 142 GLN A CA 1
ATOM 1075 C C . GLN A 1 142 ? -7.141 10.181 3.225 1.00 94.56 142 GLN A C 1
ATOM 1077 O O . GLN A 1 142 ? -6.799 10.200 4.400 1.00 94.56 142 GLN A O 1
ATOM 1082 N N . ALA A 1 143 ? -7.243 9.046 2.522 1.00 94.50 143 ALA A N 1
ATOM 1083 C CA . ALA A 1 143 ? -6.940 7.732 3.083 1.00 94.50 143 ALA A CA 1
ATOM 1084 C C . ALA A 1 143 ? -5.439 7.443 3.122 1.00 94.50 143 ALA A C 1
ATOM 1086 O O . ALA A 1 143 ? -4.957 6.876 4.097 1.00 94.50 143 ALA A O 1
ATOM 1087 N N . ALA A 1 144 ? -4.693 7.862 2.096 1.00 94.25 144 ALA A N 1
ATOM 1088 C CA . ALA A 1 144 ? -3.283 7.513 1.937 1.00 94.25 144 ALA A CA 1
ATOM 1089 C C . ALA A 1 144 ? -2.406 7.897 3.144 1.00 94.25 144 ALA A C 1
ATOM 1091 O O . ALA A 1 144 ? -1.554 7.109 3.546 1.00 94.25 144 ALA A O 1
ATOM 1092 N N . GLY A 1 145 ? -2.618 9.082 3.730 1.00 95.75 145 GLY A N 1
ATOM 1093 C CA . GLY A 1 145 ? -1.818 9.577 4.858 1.00 95.75 145 GLY A CA 1
ATOM 1094 C C . GLY A 1 145 ? -1.996 8.756 6.143 1.00 95.75 145 GLY A C 1
ATOM 1095 O O . GLY A 1 145 ? -1.033 8.160 6.620 1.00 95.75 145 GLY A O 1
ATOM 1096 N N . PRO A 1 146 ? -3.213 8.672 6.708 1.00 96.31 146 PRO A N 1
ATOM 1097 C CA . PRO A 1 146 ? -3.462 7.869 7.905 1.00 96.31 146 PRO A CA 1
ATOM 1098 C C . PRO A 1 146 ? -3.143 6.383 7.703 1.00 96.31 146 PRO A C 1
ATOM 1100 O O . PRO A 1 146 ? -2.598 5.737 8.596 1.00 96.31 146 PRO A O 1
ATOM 1103 N N . LEU A 1 147 ? -3.430 5.843 6.514 1.00 95.62 147 LEU A N 1
ATOM 1104 C CA . LEU A 1 147 ? -3.163 4.445 6.185 1.00 95.62 147 LEU A CA 1
ATOM 1105 C C . LEU A 1 147 ? -1.661 4.143 6.156 1.00 95.62 147 LEU A C 1
ATOM 1107 O O . LEU A 1 147 ? -1.237 3.143 6.731 1.00 95.62 147 LEU A O 1
ATOM 1111 N N . SER A 1 148 ? -0.842 5.013 5.554 1.00 95.62 148 SER A N 1
ATOM 1112 C CA . SER A 1 148 ? 0.613 4.824 5.534 1.00 95.62 148 SER A CA 1
ATOM 1113 C C . SER A 1 148 ? 1.205 4.871 6.942 1.00 95.62 148 SER A C 1
ATOM 1115 O O . SER A 1 148 ? 2.015 4.014 7.285 1.00 95.62 148 SER A O 1
ATOM 1117 N N . GLN A 1 149 ? 0.747 5.793 7.795 1.00 96.44 149 GLN A N 1
ATOM 1118 C CA . GLN A 1 149 ? 1.195 5.873 9.187 1.00 96.44 149 GLN A CA 1
ATOM 1119 C C . GLN A 1 149 ? 0.873 4.599 9.973 1.00 96.44 149 GLN A C 1
ATOM 1121 O O . GLN A 1 149 ? 1.734 4.086 10.690 1.00 96.44 149 GLN A O 1
ATOM 1126 N N . VAL A 1 150 ? -0.344 4.064 9.829 1.00 96.81 150 VAL A N 1
ATOM 1127 C CA . VAL A 1 150 ? -0.743 2.815 10.492 1.00 96.81 150 VAL A CA 1
ATOM 1128 C C . VAL A 1 150 ? 0.091 1.640 9.985 1.00 96.81 150 VAL A C 1
ATOM 1130 O O . VAL A 1 150 ? 0.595 0.869 10.799 1.00 96.81 150 VAL A O 1
ATOM 1133 N N . LEU A 1 151 ? 0.309 1.528 8.672 1.00 94.75 151 LEU A N 1
ATOM 1134 C CA . LEU A 1 151 ? 1.129 0.462 8.088 1.00 94.75 151 LEU A CA 1
ATOM 1135 C C . LEU A 1 151 ? 2.589 0.541 8.539 1.00 94.75 151 LEU A C 1
ATOM 1137 O O . LEU A 1 151 ? 3.160 -0.480 8.903 1.00 94.75 151 LEU A O 1
ATOM 1141 N N . VAL A 1 152 ? 3.181 1.736 8.591 1.00 94.88 152 VAL A N 1
ATOM 1142 C CA . VAL A 1 152 ? 4.543 1.929 9.114 1.00 94.88 152 VAL A CA 1
ATOM 1143 C C . VAL A 1 152 ? 4.605 1.571 10.600 1.00 94.88 152 VAL A C 1
ATOM 1145 O O . VAL A 1 152 ? 5.542 0.909 11.039 1.00 94.88 152 VAL A O 1
ATOM 1148 N N . LYS A 1 153 ? 3.595 1.949 11.392 1.00 94.94 153 LYS A N 1
ATOM 1149 C CA . LYS A 1 153 ? 3.522 1.586 12.814 1.00 94.94 153 LYS A CA 1
ATOM 1150 C C . LYS A 1 153 ? 3.405 0.073 13.013 1.00 94.94 153 LYS A C 1
ATOM 1152 O O . LYS A 1 153 ? 4.076 -0.467 13.888 1.00 94.94 153 LYS A O 1
ATOM 1157 N N . LEU A 1 154 ? 2.602 -0.605 12.194 1.00 94.12 154 LEU A N 1
ATOM 1158 C CA . LEU A 1 154 ? 2.497 -2.064 12.181 1.00 94.12 154 LEU A CA 1
ATOM 1159 C C . LEU A 1 154 ? 3.809 -2.720 11.740 1.00 94.12 154 LEU A C 1
ATOM 1161 O O . LEU A 1 154 ? 4.239 -3.681 12.372 1.00 94.12 154 LEU A O 1
ATOM 1165 N N . ALA A 1 155 ? 4.482 -2.165 10.729 1.00 90.62 155 ALA A N 1
ATOM 1166 C CA . ALA A 1 155 ? 5.784 -2.633 10.258 1.00 90.62 155 ALA A CA 1
ATOM 1167 C C . ALA A 1 155 ? 6.870 -2.556 11.340 1.00 90.62 155 ALA A C 1
ATOM 1169 O O . ALA A 1 155 ? 7.763 -3.393 11.397 1.00 90.62 155 ALA A O 1
ATOM 1170 N N . LYS A 1 156 ? 6.771 -1.564 12.228 1.00 91.56 156 LYS A N 1
ATOM 1171 C CA . LYS A 1 156 ? 7.660 -1.406 13.386 1.00 91.56 156 LYS A CA 1
ATOM 1172 C C . LYS A 1 156 ? 7.230 -2.235 14.598 1.00 91.56 156 LYS A C 1
ATOM 1174 O O . LYS A 1 156 ? 7.963 -2.274 15.581 1.00 91.56 156 LYS A O 1
ATOM 1179 N N . SER A 1 157 ? 6.044 -2.840 14.571 1.00 91.50 157 SER A N 1
ATOM 1180 C CA . SER A 1 157 ? 5.541 -3.627 15.691 1.00 91.50 157 SER A CA 1
ATOM 1181 C C . SER A 1 157 ? 6.090 -5.052 15.637 1.00 91.50 157 SER A C 1
ATOM 1183 O O . SER A 1 157 ? 5.992 -5.738 14.621 1.00 91.50 157 SER A O 1
ATOM 1185 N N . GLU A 1 158 ? 6.610 -5.530 16.765 1.00 84.19 158 GLU A N 1
ATOM 1186 C CA . GLU A 1 158 ? 7.108 -6.907 16.913 1.00 84.19 158 GLU A CA 1
ATOM 1187 C C . GLU A 1 158 ? 5.995 -7.968 16.828 1.00 84.19 158 GLU A C 1
ATOM 1189 O O . GLU A 1 158 ? 6.268 -9.162 16.863 1.00 84.19 158 GLU A O 1
ATOM 1194 N N . ILE A 1 159 ? 4.727 -7.558 16.714 1.00 83.31 159 ILE A N 1
ATOM 1195 C CA . ILE A 1 159 ? 3.585 -8.475 16.607 1.00 83.31 159 ILE A CA 1
ATOM 1196 C C . ILE A 1 159 ? 3.621 -9.206 15.263 1.00 83.31 159 ILE A C 1
ATOM 1198 O O . ILE A 1 159 ? 3.475 -10.423 15.220 1.00 83.31 159 ILE A O 1
ATOM 1202 N N . LEU A 1 160 ? 3.839 -8.461 14.175 1.00 81.25 160 LEU A N 1
ATOM 1203 C CA . LEU A 1 160 ? 3.942 -9.018 12.821 1.00 81.25 160 LEU A CA 1
ATOM 1204 C C . LEU A 1 160 ? 5.356 -9.508 12.507 1.00 81.25 160 LEU A C 1
ATOM 1206 O O . LEU A 1 160 ? 5.543 -10.406 11.692 1.00 81.25 160 LEU A O 1
ATOM 1210 N N . PHE A 1 161 ? 6.346 -8.919 13.172 1.00 78.94 161 PHE A N 1
ATOM 1211 C CA . PHE A 1 161 ? 7.755 -9.240 13.012 1.00 78.94 161 PHE A CA 1
ATOM 1212 C C . PHE A 1 161 ? 8.285 -9.752 14.335 1.00 78.94 161 PHE A C 1
ATOM 1214 O O . PHE A 1 161 ? 9.186 -9.145 14.915 1.00 78.94 161 PHE A O 1
ATOM 1221 N N . SER A 1 162 ? 7.690 -10.850 14.821 1.00 68.06 162 SER A N 1
ATOM 1222 C CA . SER A 1 162 ? 8.203 -11.560 15.994 1.00 68.06 162 SER A CA 1
ATOM 1223 C C . SER A 1 162 ? 9.716 -11.637 15.846 1.00 68.06 162 SER A C 1
ATOM 1225 O O . SER A 1 162 ? 10.150 -11.962 14.733 1.00 68.06 162 SER A O 1
ATOM 1227 N N . PRO A 1 163 ? 10.512 -11.295 16.879 1.00 59.72 163 PRO A N 1
ATOM 1228 C CA . PRO A 1 163 ? 11.958 -11.224 16.749 1.00 59.72 163 PRO A CA 1
ATOM 1229 C C . PRO A 1 163 ? 12.406 -12.520 16.102 1.00 59.72 163 PRO A C 1
ATOM 1231 O O . PRO A 1 163 ? 12.216 -13.590 16.694 1.00 59.72 163 PRO A O 1
ATOM 1234 N N . LEU A 1 164 ? 12.864 -12.417 14.841 1.00 56.75 164 LEU A N 1
ATOM 1235 C CA . LEU A 1 164 ? 13.212 -13.590 14.051 1.00 56.75 164 LEU A CA 1
ATOM 1236 C C . LEU A 1 164 ? 14.083 -14.439 14.962 1.00 56.75 164 LEU A C 1
ATOM 1238 O O . LEU A 1 164 ? 15.000 -13.859 15.562 1.00 56.75 164 LEU A O 1
ATOM 1242 N N . PRO A 1 165 ? 13.768 -15.741 15.134 1.00 59.34 165 PRO A N 1
ATOM 1243 C CA . PRO A 1 165 ? 14.512 -16.599 16.039 1.00 59.34 165 PRO A CA 1
ATOM 1244 C C . PRO A 1 165 ? 15.970 -16.330 15.746 1.00 59.34 165 PRO A C 1
ATOM 1246 O O . PRO A 1 165 ? 16.379 -16.487 14.593 1.00 59.34 165 PRO A O 1
ATOM 1249 N N . THR A 1 166 ? 16.676 -15.765 16.731 1.00 56.34 166 THR A N 1
ATOM 1250 C CA . THR A 1 166 ? 18.023 -15.245 16.530 1.00 56.34 166 THR A CA 1
ATOM 1251 C C . THR A 1 166 ? 18.792 -16.383 15.903 1.00 56.34 166 THR A C 1
ATOM 1253 O O . THR A 1 166 ? 18.998 -17.410 16.552 1.00 56.34 166 THR A O 1
ATOM 1256 N N . LEU A 1 167 ? 19.077 -16.261 14.596 1.00 66.12 167 LEU A N 1
ATOM 1257 C CA . LEU A 1 167 ? 19.721 -17.330 13.845 1.00 66.12 167 LEU A CA 1
ATOM 1258 C C . LEU A 1 167 ? 20.912 -17.730 14.701 1.00 66.12 167 LEU A C 1
ATOM 1260 O O . LEU A 1 167 ? 21.669 -16.822 15.071 1.00 66.12 167 LEU A O 1
ATOM 1264 N N . PRO A 1 168 ? 21.000 -19.007 15.126 1.00 62.31 168 PRO A N 1
ATOM 1265 C CA . PRO A 1 168 ? 21.914 -19.418 16.178 1.00 62.31 168 PRO A CA 1
ATOM 1266 C C . PRO A 1 168 ? 23.266 -18.863 15.790 1.00 62.31 168 PRO A C 1
ATOM 1268 O O . PRO A 1 168 ? 23.762 -19.236 14.726 1.00 62.31 168 PRO A O 1
ATOM 1271 N N . GLN A 1 169 ? 23.761 -17.886 16.569 1.00 62.72 169 GLN A N 1
ATOM 1272 C CA . GLN A 1 169 ? 24.952 -17.120 16.226 1.00 62.72 169 GLN A CA 1
ATOM 1273 C C . GLN A 1 169 ? 26.025 -18.139 15.907 1.00 62.72 169 GLN A C 1
ATOM 1275 O O . GLN A 1 169 ? 26.524 -18.820 16.806 1.00 62.72 169 GLN A O 1
ATOM 1280 N N . LEU A 1 170 ? 26.267 -18.314 14.608 1.00 57.69 170 LEU A N 1
ATOM 1281 C CA . LEU A 1 170 ? 27.076 -19.391 14.090 1.00 57.69 170 LEU A CA 1
ATOM 1282 C C . LEU A 1 170 ? 28.421 -19.203 14.761 1.00 57.69 170 LEU A C 1
ATOM 1284 O O . LEU A 1 170 ? 29.074 -18.174 14.576 1.00 57.69 170 LEU A O 1
ATOM 1288 N N . LEU A 1 171 ? 28.717 -20.154 15.647 1.00 59.94 171 LEU A N 1
ATOM 1289 C CA . LEU A 1 171 ? 29.868 -20.200 16.526 1.00 59.94 171 LEU A CA 1
ATOM 1290 C C . LEU A 1 171 ? 31.042 -19.512 15.852 1.00 59.94 171 LEU A C 1
ATOM 1292 O O . LEU A 1 171 ? 31.488 -19.978 14.804 1.00 59.94 171 LEU A O 1
ATOM 1296 N N . LYS A 1 172 ? 31.480 -18.401 16.459 1.00 60.31 172 LYS A N 1
ATOM 1297 C CA . LYS A 1 172 ? 32.751 -17.709 16.237 1.00 60.31 172 LYS A CA 1
ATOM 1298 C C . LYS A 1 172 ? 33.745 -18.631 15.530 1.00 60.31 172 LYS A C 1
ATOM 1300 O O . LYS A 1 172 ? 34.505 -19.346 16.185 1.00 60.31 172 LYS A O 1
ATOM 1305 N N . ARG A 1 173 ? 33.766 -18.617 14.194 1.00 60.72 173 ARG A N 1
ATOM 1306 C CA . ARG A 1 173 ? 34.909 -19.154 13.471 1.00 60.72 173 ARG A CA 1
ATOM 1307 C C . ARG A 1 173 ? 36.011 -18.150 13.733 1.00 60.72 173 ARG A C 1
ATOM 1309 O O . ARG A 1 173 ? 36.026 -17.061 13.171 1.00 60.72 173 ARG A O 1
ATOM 1316 N N . LYS A 1 174 ? 36.851 -18.512 14.703 1.00 58.72 174 LYS A N 1
ATOM 1317 C CA . LYS A 1 174 ? 38.168 -17.953 14.967 1.00 58.72 174 LYS A CA 1
ATOM 1318 C C . LYS A 1 174 ? 38.822 -17.708 13.610 1.00 58.72 174 LYS A C 1
ATOM 1320 O O . LYS A 1 174 ? 39.201 -18.656 12.929 1.00 58.72 174 LYS A O 1
ATOM 1325 N N . ARG A 1 175 ? 38.831 -16.443 13.185 1.00 58.97 175 ARG A N 1
ATOM 1326 C CA . ARG A 1 175 ? 39.612 -15.969 12.048 1.00 58.97 175 ARG A CA 1
ATOM 1327 C C . ARG A 1 175 ? 41.055 -16.150 12.489 1.00 58.97 175 ARG A C 1
ATOM 1329 O O . ARG A 1 175 ? 41.572 -15.346 13.256 1.00 58.97 175 ARG A O 1
ATOM 1336 N N . GLU A 1 176 ? 41.607 -17.312 12.162 1.00 48.09 176 GLU A N 1
ATOM 1337 C CA . GLU A 1 176 ? 43.023 -17.581 12.321 1.00 48.09 176 GLU A CA 1
ATOM 1338 C C . GLU A 1 176 ? 43.749 -16.587 11.424 1.00 48.09 176 GLU A C 1
ATOM 1340 O O . GLU A 1 176 ? 43.531 -16.526 10.213 1.00 48.09 176 GLU A O 1
ATOM 1345 N N . ASP A 1 177 ? 44.519 -15.743 12.090 1.00 53.41 177 ASP A N 1
ATOM 1346 C CA . ASP A 1 177 ? 45.506 -14.854 11.525 1.00 53.41 177 ASP A CA 1
ATOM 1347 C C . ASP A 1 177 ? 46.470 -15.696 10.678 1.00 53.41 177 ASP A C 1
ATOM 1349 O O . ASP A 1 177 ? 47.237 -16.510 11.197 1.00 53.41 177 ASP A O 1
ATOM 1353 N N . ARG A 1 178 ? 46.358 -15.588 9.353 1.00 50.75 178 ARG A N 1
ATOM 1354 C CA . ARG A 1 178 ? 47.355 -16.123 8.429 1.00 50.75 178 ARG A CA 1
ATOM 1355 C C . ARG A 1 178 ? 47.770 -15.026 7.468 1.00 50.75 178 ARG A C 1
ATOM 1357 O O . ARG A 1 178 ? 47.260 -14.880 6.361 1.00 50.75 178 ARG A O 1
ATOM 1364 N N . GLU A 1 179 ? 48.713 -14.247 7.970 1.00 53.34 179 GLU A N 1
ATOM 1365 C CA . GLU A 1 179 ? 49.672 -13.462 7.217 1.00 53.34 179 GLU A CA 1
ATOM 1366 C C . GLU A 1 179 ? 50.426 -14.383 6.238 1.00 53.34 179 GLU A C 1
ATOM 1368 O O . GLU A 1 179 ? 51.300 -15.153 6.625 1.00 53.34 179 GLU A O 1
ATOM 1373 N N . THR A 1 180 ? 50.073 -14.337 4.955 1.00 47.19 180 THR A N 1
ATOM 1374 C CA . THR A 1 180 ? 50.978 -14.731 3.867 1.00 47.19 180 THR A CA 1
ATOM 1375 C C . THR A 1 180 ? 50.735 -13.804 2.692 1.00 47.19 180 THR A C 1
ATOM 1377 O O . THR A 1 180 ? 49.737 -13.926 1.981 1.00 47.19 180 THR A O 1
ATOM 1380 N N . GLY A 1 181 ? 51.646 -12.848 2.526 1.00 57.72 181 GLY A N 1
ATOM 1381 C CA . GLY A 1 181 ? 51.690 -11.978 1.366 1.00 57.72 181 GLY A CA 1
ATOM 1382 C C . GLY A 1 181 ? 51.930 -12.764 0.080 1.00 57.72 181 GLY A C 1
ATOM 1383 O O . GLY A 1 181 ? 52.795 -13.636 0.016 1.00 57.72 181 GLY A O 1
ATOM 1384 N N . THR A 1 182 ? 51.206 -12.379 -0.965 1.00 51.00 182 THR A N 1
ATOM 1385 C CA . THR A 1 182 ? 51.575 -12.653 -2.355 1.00 51.00 182 THR A CA 1
ATOM 1386 C C . THR A 1 182 ? 51.304 -11.394 -3.191 1.00 51.00 182 THR A C 1
ATOM 1388 O O . THR A 1 182 ? 50.258 -10.771 -3.009 1.00 51.00 182 THR A O 1
ATOM 1391 N N . PRO A 1 183 ? 52.263 -10.970 -4.038 1.00 57.38 183 PRO A N 1
ATOM 1392 C CA . PRO A 1 183 ? 52.311 -9.647 -4.672 1.00 57.38 183 PRO A CA 1
ATOM 1393 C C . PRO A 1 183 ? 51.322 -9.491 -5.844 1.00 57.38 183 PRO A C 1
ATOM 1395 O O . PRO A 1 183 ? 50.811 -10.493 -6.347 1.00 57.38 183 PRO A O 1
ATOM 1398 N N . PRO A 1 184 ? 51.083 -8.250 -6.321 1.00 53.78 184 PRO A N 1
ATOM 1399 C CA . PRO A 1 184 ? 50.069 -7.949 -7.326 1.00 53.78 184 PRO A CA 1
ATOM 1400 C C . PRO A 1 184 ? 50.511 -8.420 -8.714 1.00 53.78 184 PRO A C 1
ATOM 1402 O O . PRO A 1 184 ? 51.564 -8.022 -9.216 1.00 53.78 184 PRO A O 1
ATOM 1405 N N . HIS A 1 185 ? 49.692 -9.243 -9.364 1.00 54.22 185 HIS A N 1
ATOM 1406 C CA . HIS A 1 185 ? 49.851 -9.559 -10.782 1.00 54.22 185 HIS A CA 1
ATOM 1407 C C . HIS A 1 185 ? 48.974 -8.601 -11.582 1.00 54.22 185 HIS A C 1
ATOM 1409 O O . HIS A 1 185 ? 47.747 -8.618 -11.509 1.00 54.22 185 HIS A O 1
ATOM 1415 N N . MET A 1 186 ? 49.643 -7.740 -12.338 1.00 57.81 186 MET A N 1
ATOM 1416 C CA . MET A 1 186 ? 49.049 -6.962 -13.411 1.00 57.81 186 MET A CA 1
ATOM 1417 C C . MET A 1 186 ? 48.615 -7.896 -14.559 1.00 57.81 186 MET A C 1
ATOM 1419 O O . MET A 1 186 ? 49.272 -8.902 -14.812 1.00 57.81 186 MET A O 1
ATOM 1423 N N . LYS A 1 187 ? 47.647 -7.408 -15.347 1.00 52.69 187 LYS A N 1
ATOM 1424 C CA . LYS A 1 187 ? 47.400 -7.691 -16.779 1.00 52.69 187 LYS A CA 1
ATOM 1425 C C . LYS A 1 187 ? 46.533 -8.907 -17.165 1.00 52.69 187 LYS A C 1
ATOM 1427 O O . LYS A 1 187 ? 46.983 -10.041 -17.155 1.00 52.69 187 LYS A O 1
ATOM 1432 N N . ARG A 1 188 ? 45.402 -8.520 -17.783 1.00 46.78 188 ARG A N 1
ATOM 1433 C CA . ARG A 1 188 ? 44.824 -8.983 -19.067 1.00 46.78 188 ARG A CA 1
ATOM 1434 C C . ARG A 1 188 ? 44.165 -10.366 -19.140 1.00 46.78 188 ARG A C 1
ATOM 1436 O O . ARG A 1 188 ? 44.860 -11.369 -19.162 1.00 46.78 188 ARG A O 1
ATOM 1443 N N . ALA A 1 189 ? 42.854 -10.340 -19.398 1.00 46.62 189 ALA A N 1
ATOM 1444 C CA . ALA A 1 189 ? 42.101 -11.018 -20.477 1.00 46.62 189 ALA A CA 1
ATOM 1445 C C . ALA A 1 189 ? 40.604 -10.792 -20.137 1.00 46.62 189 ALA A C 1
ATOM 1447 O O . ALA A 1 189 ? 40.219 -11.063 -19.008 1.00 46.62 189 ALA A O 1
ATOM 1448 N N . ALA A 1 190 ? 39.773 -10.057 -20.886 1.00 52.03 190 ALA A N 1
ATOM 1449 C CA . ALA A 1 190 ? 39.277 -10.303 -22.246 1.00 52.03 190 ALA A CA 1
ATOM 1450 C C . ALA A 1 190 ? 38.768 -11.744 -22.442 1.00 52.03 190 ALA A C 1
ATOM 1452 O O . ALA A 1 190 ? 39.535 -12.672 -22.209 1.00 52.03 190 ALA A O 1
ATOM 1453 N N . VAL A 1 191 ? 37.540 -11.864 -22.976 1.00 48.88 191 VAL A N 1
ATOM 1454 C CA . VAL A 1 191 ? 36.761 -13.086 -23.303 1.00 48.88 191 VAL A CA 1
ATOM 1455 C C . VAL A 1 191 ? 35.952 -13.603 -22.096 1.00 48.88 191 VAL A C 1
ATOM 1457 O O . VAL A 1 191 ? 36.517 -13.851 -21.039 1.00 48.88 191 VAL A O 1
ATOM 1460 N N . ASP A 1 192 ? 34.615 -13.573 -22.102 1.00 49.75 192 ASP A N 1
ATOM 1461 C CA . ASP A 1 192 ? 33.709 -14.483 -22.836 1.00 49.75 192 ASP A CA 1
ATOM 1462 C C . ASP A 1 192 ? 32.330 -13.784 -22.960 1.00 49.75 192 ASP A C 1
ATOM 1464 O O . ASP A 1 192 ? 31.736 -13.397 -21.955 1.00 49.75 192 ASP A O 1
ATOM 1468 N N . GLU A 1 193 ? 31.970 -13.231 -24.116 1.00 48.44 193 GLU A N 1
ATOM 1469 C CA . GLU A 1 193 ? 31.222 -13.853 -25.222 1.00 48.44 193 GLU A CA 1
ATOM 1470 C C . GLU A 1 193 ? 29.784 -14.285 -24.863 1.00 48.44 193 GLU A C 1
ATOM 1472 O O . GLU A 1 193 ? 29.516 -15.254 -24.156 1.00 48.44 193 GLU A O 1
ATOM 1477 N N . GLU A 1 194 ? 28.848 -13.494 -25.392 1.00 51.69 194 GLU A N 1
ATOM 1478 C CA . GLU A 1 194 ? 27.432 -13.789 -25.561 1.00 51.69 194 GLU A CA 1
ATOM 1479 C C . GLU A 1 194 ? 27.178 -15.215 -26.057 1.00 51.69 194 GLU A C 1
ATOM 1481 O O . GLU A 1 194 ? 27.643 -15.612 -27.125 1.00 51.69 194 GLU A O 1
ATOM 1486 N N . LYS A 1 195 ? 26.275 -15.930 -25.377 1.00 50.84 195 LYS A N 1
ATOM 1487 C CA . LYS A 1 195 ? 25.431 -16.913 -26.060 1.00 50.84 195 LYS A CA 1
ATOM 1488 C C . LYS A 1 195 ? 24.069 -17.069 -25.391 1.00 50.84 195 LYS A C 1
ATOM 1490 O O . LYS A 1 195 ? 23.765 -18.077 -24.760 1.00 50.84 195 LYS A O 1
ATOM 1495 N N . ILE A 1 196 ? 23.216 -16.066 -25.583 1.00 47.56 196 ILE A N 1
ATOM 1496 C CA . ILE A 1 196 ? 21.766 -16.218 -25.432 1.00 47.56 196 ILE A CA 1
ATOM 1497 C C . ILE A 1 196 ? 21.219 -16.916 -26.681 1.00 47.56 196 ILE A C 1
ATOM 1499 O O . ILE A 1 196 ? 20.830 -16.290 -27.662 1.00 47.56 196 ILE A O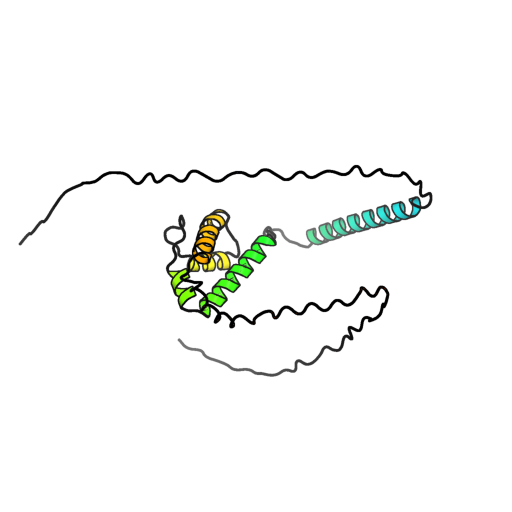 1
ATOM 1503 N N . SER A 1 197 ? 21.233 -18.249 -26.673 1.00 52.12 197 SER A N 1
ATOM 1504 C CA . SER A 1 197 ? 20.438 -19.024 -27.625 1.00 52.12 197 SER A CA 1
ATOM 1505 C C . SER A 1 197 ? 18.985 -19.022 -27.166 1.00 52.12 197 SER A C 1
ATOM 1507 O O . SER A 1 197 ? 18.627 -19.629 -26.160 1.00 52.12 197 SER A O 1
ATOM 1509 N N . ALA A 1 198 ? 18.178 -18.287 -27.924 1.00 53.06 198 ALA A N 1
ATOM 1510 C CA . ALA A 1 198 ? 16.746 -18.468 -28.023 1.00 53.06 198 ALA A CA 1
ATOM 1511 C C . ALA A 1 198 ? 16.424 -19.904 -28.462 1.00 53.06 198 ALA A C 1
ATOM 1513 O O . ALA A 1 198 ? 17.006 -20.379 -29.434 1.00 53.06 198 ALA A O 1
ATOM 1514 N N . GLU A 1 199 ? 15.457 -20.553 -27.815 1.00 51.00 199 GLU A N 1
ATOM 1515 C CA . GLU A 1 199 ? 14.727 -21.656 -28.438 1.00 51.00 199 GLU A CA 1
ATOM 1516 C C . GLU A 1 199 ? 13.302 -21.771 -27.870 1.00 51.00 199 GLU A C 1
ATOM 1518 O O . GLU A 1 199 ? 13.124 -21.904 -26.663 1.00 51.00 199 GLU A O 1
ATOM 1523 N N . ALA A 1 200 ? 12.340 -21.640 -28.796 1.00 53.28 200 ALA A N 1
ATOM 1524 C CA . ALA A 1 200 ? 10.999 -22.242 -28.886 1.00 53.28 200 ALA A CA 1
ATOM 1525 C C . ALA A 1 200 ? 10.127 -22.282 -27.608 1.00 53.28 200 ALA A C 1
ATOM 1527 O O . ALA A 1 200 ? 10.447 -22.933 -26.624 1.00 53.28 200 ALA A O 1
ATOM 1528 N N . VAL A 1 201 ? 9.003 -21.564 -27.510 1.00 50.50 201 VAL A N 1
ATOM 1529 C CA . VAL A 1 201 ? 7.781 -21.633 -28.341 1.00 50.50 201 VAL A CA 1
ATOM 1530 C C . VAL A 1 201 ? 7.208 -23.049 -28.472 1.00 50.50 201 VAL A C 1
ATOM 1532 O O . VAL A 1 201 ? 7.896 -23.981 -28.864 1.00 50.50 201 VAL A O 1
ATOM 1535 N N . ASP A 1 202 ? 5.901 -23.118 -28.229 1.00 44.44 202 ASP A N 1
ATOM 1536 C CA . ASP A 1 202 ? 4.986 -24.210 -28.559 1.00 44.44 202 ASP A CA 1
ATOM 1537 C C . ASP A 1 202 ? 4.945 -25.402 -27.595 1.00 44.44 202 ASP A C 1
ATOM 1539 O O . ASP A 1 202 ? 5.851 -26.228 -27.549 1.00 44.44 202 ASP A O 1
ATOM 1543 N N . THR A 1 203 ? 3.850 -25.498 -26.831 1.00 55.88 203 THR A N 1
ATOM 1544 C CA . THR A 1 203 ? 2.956 -26.675 -26.788 1.00 55.88 203 THR A CA 1
ATOM 1545 C C . THR A 1 203 ? 1.896 -26.440 -25.699 1.00 55.88 203 THR A C 1
ATOM 1547 O O . THR A 1 203 ? 2.119 -26.716 -24.522 1.00 55.88 203 THR A O 1
ATOM 1550 N N . ILE A 1 204 ? 0.727 -25.920 -26.093 1.00 56.22 204 ILE A N 1
ATOM 1551 C CA . ILE A 1 204 ? -0.535 -26.080 -25.352 1.00 56.22 204 ILE A CA 1
ATOM 1552 C C . ILE A 1 204 ? -1.495 -26.832 -26.284 1.00 56.22 204 ILE A C 1
ATOM 1554 O O . ILE A 1 204 ? -2.034 -26.217 -27.203 1.00 56.22 204 ILE A O 1
ATOM 1558 N N . PRO A 1 205 ? -1.723 -28.137 -26.070 1.00 59.44 205 PRO A N 1
ATOM 1559 C CA . PRO A 1 205 ? -2.958 -28.812 -26.425 1.00 59.44 205 PRO A CA 1
ATOM 1560 C C . PRO A 1 205 ? -3.809 -28.903 -25.148 1.00 59.44 205 PRO A C 1
ATOM 1562 O O . PRO A 1 205 ? -3.326 -29.288 -24.087 1.00 59.44 205 PRO A O 1
ATOM 1565 N N . GLU A 1 206 ? -4.970 -28.264 -25.145 1.00 58.38 206 GLU A N 1
ATOM 1566 C CA . GLU A 1 206 ? -6.258 -28.848 -25.544 1.00 58.38 206 GLU A CA 1
ATOM 1567 C C . GLU A 1 206 ? -6.881 -29.738 -24.465 1.00 58.38 206 GLU A C 1
ATOM 1569 O O . GLU A 1 206 ? -6.230 -30.581 -23.857 1.00 58.38 206 GLU A O 1
ATOM 1574 N N . ASP A 1 207 ? -8.195 -29.559 -24.371 1.00 52.56 207 ASP A N 1
ATOM 1575 C CA . ASP A 1 207 ? -9.180 -30.537 -23.929 1.00 52.56 207 ASP A CA 1
ATOM 1576 C C . ASP A 1 207 ? -9.466 -30.659 -22.422 1.00 52.56 207 ASP A C 1
ATOM 1578 O O . ASP A 1 207 ? -8.605 -30.924 -21.585 1.00 52.56 207 ASP A O 1
ATOM 1582 N N . GLY A 1 208 ? -10.740 -30.456 -22.080 1.00 52.97 208 GLY A N 1
ATOM 1583 C CA . GLY A 1 208 ? -11.242 -30.483 -20.709 1.00 52.97 208 GLY A CA 1
ATOM 1584 C C . GLY A 1 208 ? -12.426 -29.535 -20.516 1.00 52.97 208 GLY A C 1
ATOM 1585 O O . GLY A 1 208 ? -12.343 -28.609 -19.722 1.00 52.97 208 GLY A O 1
ATOM 1586 N N . SER A 1 209 ? -13.441 -29.578 -21.373 1.00 61.84 209 SER A N 1
ATOM 1587 C CA . SER A 1 209 ? -14.543 -30.544 -21.285 1.00 61.84 209 SER A CA 1
ATOM 1588 C C . SER A 1 209 ? -15.716 -29.990 -20.475 1.00 61.84 209 SER A C 1
ATOM 1590 O O . SER A 1 209 ? -15.579 -29.389 -19.411 1.00 61.84 209 SER A O 1
ATOM 1592 N N . GLU A 1 210 ? -16.871 -30.158 -21.099 1.00 54.91 210 GLU A N 1
ATOM 1593 C CA . GLU A 1 210 ? -18.204 -29.732 -20.725 1.00 54.91 210 GLU A CA 1
ATOM 1594 C C . GLU A 1 210 ? -18.669 -30.286 -19.372 1.00 54.91 210 GLU A C 1
ATOM 1596 O O . GLU A 1 210 ? -18.288 -31.373 -18.939 1.00 54.91 210 GLU A O 1
ATOM 1601 N N . GLY A 1 211 ? -19.618 -29.573 -18.768 1.00 53.34 211 GLY A N 1
ATOM 1602 C CA . GLY A 1 211 ? -20.489 -30.093 -17.717 1.00 53.34 211 GLY A CA 1
ATOM 1603 C C . GLY A 1 211 ? -20.718 -29.038 -16.641 1.00 53.34 211 GLY A C 1
ATOM 1604 O O . GLY A 1 211 ? -19.780 -28.572 -16.017 1.00 53.34 211 GLY A O 1
ATOM 1605 N N . GLY A 1 212 ? -21.921 -28.584 -16.341 1.00 51.62 212 GLY A N 1
ATOM 1606 C CA . GLY A 1 212 ? -23.246 -29.001 -16.747 1.00 51.62 212 GL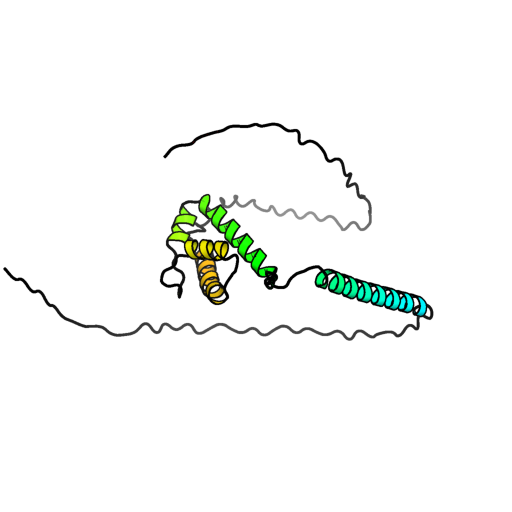Y A CA 1
ATOM 1607 C C . GLY A 1 212 ? -24.229 -28.272 -15.828 1.00 51.62 212 GLY A C 1
ATOM 1608 O O . GLY A 1 212 ? -23.900 -27.969 -14.685 1.00 51.62 212 GLY A O 1
ATOM 1609 N N . SER A 1 213 ? -25.400 -27.957 -16.375 1.00 61.16 213 SER A N 1
ATOM 1610 C CA . SER A 1 213 ? -26.711 -28.158 -15.742 1.00 61.16 213 SER A CA 1
ATOM 1611 C C . SER A 1 213 ? -26.818 -28.087 -14.206 1.00 61.16 213 SER A C 1
ATOM 1613 O O . SER A 1 213 ? -26.336 -28.979 -13.508 1.00 61.16 213 SER A O 1
ATOM 1615 N N . ASN A 1 214 ? -27.562 -27.090 -13.712 1.00 57.25 214 ASN A N 1
ATOM 1616 C CA . ASN A 1 214 ? -28.825 -27.235 -12.952 1.00 57.25 214 ASN A CA 1
ATOM 1617 C C . ASN A 1 214 ? -29.150 -25.869 -12.304 1.00 57.25 214 ASN A C 1
ATOM 1619 O O . ASN A 1 214 ? -28.289 -25.285 -11.656 1.00 57.25 214 ASN A O 1
ATOM 1623 N N . GLU A 1 215 ? -30.262 -25.184 -12.575 1.00 71.62 215 GLU A N 1
ATOM 1624 C CA . GLU A 1 215 ? -31.676 -25.589 -12.461 1.00 71.62 215 GLU A CA 1
ATOM 1625 C C . GLU A 1 215 ? -32.094 -25.789 -10.986 1.00 71.62 215 GLU A C 1
ATOM 1627 O O . GLU A 1 215 ? -31.408 -26.471 -10.230 1.00 71.62 215 GLU A O 1
ATOM 1632 N N . ASP A 1 216 ? -33.210 -25.141 -10.623 1.00 64.19 216 ASP A N 1
ATOM 1633 C CA . ASP A 1 216 ? -33.981 -25.214 -9.367 1.00 64.19 216 ASP A CA 1
ATOM 1634 C C . ASP A 1 216 ? -33.472 -24.493 -8.094 1.00 64.19 216 ASP A C 1
ATOM 1636 O O . ASP A 1 216 ? -32.695 -25.028 -7.304 1.00 64.19 216 ASP A O 1
ATOM 1640 N N . ASN A 1 217 ? -34.049 -23.308 -7.823 1.00 54.88 217 ASN A N 1
ATOM 1641 C CA . ASN A 1 217 ? -35.147 -23.081 -6.846 1.00 54.88 217 ASN A CA 1
ATOM 1642 C C . ASN A 1 217 ? -35.078 -21.692 -6.182 1.00 54.88 217 ASN A C 1
ATOM 1644 O O . ASN A 1 217 ? -34.139 -21.443 -5.393 1.00 54.88 217 ASN A O 1
#

Secondary structure (DSSP, 8-state):
-------------------------------------------TTHHHHHHHHHHHHHHHHHHHHHHHHHHHTT--S---------HHHHHHHHHHHHHHHHHHH-HHHHHHHHHPBPTTTTT-BHHHHHHHHHHTT---HHHHHHHHHHHHHHHT-TTTS--------------------------------------------------------

Sequence (217 aa):
MSIALVGDQQREKEANEGQNEDAEEGDDDSEENGDSDNSEEEDEDEDDTEAIARRLGDQLWADIQRARASTAASQPPLIPVVVRKSSKEEAALATMKTVLSYAASDPLVYSTLSSTLVPGFGGSTVLEMFSKILEDDRVTRQAAGPLSQVLVKLAKSEILFSPLPTLPQLLKRKREDRETGTPPHMKRAAVDEEKISAEAVDTIPEDGSEGGSNEDN

Foldseek 3Di:
DDDDDDDDDDDDDDDDPDDDDDDDDDDDDDDDDDDDDDDDDPDPPCVVVVVVVVVVVVVVVVVVVVVVVVVVVPDDDDDPPPPPDDPVLVVVLVVLVVLVVVCVVDVLSVVCQCCDAQPPPPRDGNNNVSVVCVVVSHDDPVRVVSSVVSVVVVVPDCSVVVPDPPPPPPPPPPPPDDDDDDDDDDDDDDDDDDDPDDDDDDDDDDDDDDDDDDDDD

Organism: NCBI:txid167371

Radius of gyration: 33.75 Å; chains: 1; bounding box: 93×56×87 Å